Protein AF-0000000072579530 (afdb_homodimer)

Foldseek 3Di:
DPLFDKDKDFDDPVRQQVQCVVFPDQDHDDPDAPGKMFIAGPVRHTFKMWGKHADPDPVRRPVQEIEREDMGGNPRPLRLLVRVLVVVVVSVVVRRDKYKYKDWPPDPCVSVVVNVKDFDDKDFQAQPPQDPVDGDDPSVSNGIIMTMIIHD/DPLFDKDKDFDDPVRQQVQCVVFPDQDHDDPDAPGKMFIAGPVRHTFKMWGKHADPDPVRRPVQEIEREDMGGNPRPLRLLVRVLVVVVVSVVVRRDKYKYKDWPPDPCPSVVVNVKDFDDKDAQAQPPQDPVDGPDPSVSNGIIMTMIIHD

Nearest PDB structures (foldseek):
  7ciu-assembly2_B  TM=7.132E-01  e=5.593E-06  Drosophila melanogaster
  5k9n-assembly2_B  TM=6.777E-01  e=3.001E-06  Drosophila melanogaster
  2ge3-assembly1_B  TM=6.522E-01  e=5.952E-06  Agrobacterium tumefaciens
  7ciu-assembly1_A  TM=6.840E-01  e=8.648E-06  Drosophila melanogaster
  3dns-assembly1_A  TM=5.704E-01  e=6.352E-04  Clostridium acetobutylicum

Organism: Streptomyces coelicolor (strain ATCC BAA-471 / A3(2) / M145) (NCBI:txid100226)

Radius of gyration: 21.37 Å; Cα contacts (8 Å, |Δi|>4): 667; chains: 2; bounding box: 45×62×58 Å

Structure (mmCIF, N/CA/C/O backbone):
data_AF-0000000072579530-model_v1
#
loop_
_entity.id
_entity.type
_entity.pdbx_description
1 polymer 'GNAT family N-acetyltransferase'
#
loop_
_atom_site.group_PDB
_atom_site.id
_atom_site.type_symbol
_atom_site.label_atom_id
_atom_site.label_alt_id
_atom_site.label_comp_id
_atom_site.label_asym_id
_atom_site.label_entity_id
_atom_site.label_seq_id
_atom_site.pdbx_PDB_ins_code
_atom_site.Cartn_x
_atom_site.Cartn_y
_atom_site.Cartn_z
_atom_site.occupancy
_atom_site.B_iso_or_equiv
_atom_site.auth_seq_id
_atom_site.auth_comp_id
_atom_site.auth_asym_id
_atom_site.auth_atom_id
_atom_site.pdbx_PDB_model_num
ATOM 1 N N . MET A 1 1 ? 18.375 -27.641 -0.203 1 41.75 1 MET A N 1
ATOM 2 C CA . MET A 1 1 ? 17.844 -26.422 -0.786 1 41.75 1 MET A CA 1
ATOM 3 C C . MET A 1 1 ? 18.016 -25.234 0.173 1 41.75 1 MET A C 1
ATOM 5 O O . MET A 1 1 ? 17.641 -25.328 1.344 1 41.75 1 MET A O 1
ATOM 9 N N . SER A 1 2 ? 19.031 -24.484 0.102 1 48.31 2 SER A N 1
ATOM 10 C CA . SER A 1 2 ? 19.531 -23.547 1.092 1 48.31 2 SER A CA 1
ATOM 11 C C . SER A 1 2 ? 18.453 -22.562 1.519 1 48.31 2 SER A C 1
ATOM 13 O O . SER A 1 2 ? 17.797 -21.953 0.674 1 48.31 2 SER A O 1
ATOM 15 N N . ASP A 1 3 ? 17.844 -22.844 2.684 1 63.5 3 ASP A N 1
ATOM 16 C CA . ASP A 1 3 ? 16.844 -22.016 3.344 1 63.5 3 ASP A CA 1
ATOM 17 C C . ASP A 1 3 ? 17.359 -20.594 3.525 1 63.5 3 ASP A C 1
ATOM 19 O O . ASP A 1 3 ? 18.125 -20.312 4.449 1 63.5 3 ASP A O 1
ATOM 23 N N . THR A 1 4 ? 17.656 -19.859 2.434 1 72.19 4 THR A N 1
ATOM 24 C CA . THR A 1 4 ? 18.094 -18.469 2.533 1 72.19 4 THR A CA 1
ATOM 25 C C . THR A 1 4 ? 17.031 -17.609 3.191 1 72.19 4 THR A C 1
ATOM 27 O O . THR A 1 4 ? 15.898 -17.531 2.713 1 72.19 4 THR A O 1
ATOM 30 N N . PRO A 1 5 ? 17.406 -17.172 4.375 1 87.75 5 PRO A N 1
ATOM 31 C CA . PRO A 1 5 ? 16.438 -16.312 5.043 1 87.75 5 PRO A CA 1
ATOM 32 C C . PRO A 1 5 ? 16 -15.125 4.176 1 87.75 5 PRO A C 1
ATOM 34 O O . PRO A 1 5 ? 16.844 -14.5 3.516 1 87.75 5 PRO A O 1
ATOM 37 N N . LEU A 1 6 ? 14.75 -14.984 3.912 1 95.44 6 LEU A N 1
ATOM 38 C CA . LEU A 1 6 ? 14.203 -13.898 3.111 1 95.44 6 LEU A CA 1
ATOM 39 C C . LEU A 1 6 ? 13.594 -12.82 4 1 95.44 6 LEU A C 1
ATOM 41 O O . LEU A 1 6 ? 13.156 -13.109 5.117 1 95.44 6 LEU A O 1
ATOM 45 N N . HIS A 1 7 ? 13.742 -11.609 3.611 1 96.19 7 HIS A N 1
ATOM 46 C CA . HIS A 1 7 ? 13.055 -10.5 4.266 1 96.19 7 HIS A CA 1
ATOM 47 C C . HIS A 1 7 ? 12.305 -9.641 3.252 1 96.19 7 HIS A C 1
ATOM 49 O O . HIS A 1 7 ? 12.688 -9.586 2.078 1 96.19 7 HIS A O 1
ATOM 55 N N . LEU A 1 8 ? 11.305 -9.016 3.727 1 97.06 8 LEU A N 1
ATOM 56 C CA . LEU A 1 8 ? 10.477 -8.18 2.863 1 97.06 8 LEU A CA 1
ATOM 57 C C . LEU A 1 8 ? 11.188 -6.871 2.525 1 97.06 8 LEU A C 1
ATOM 59 O O . LEU A 1 8 ? 11.867 -6.289 3.377 1 97.06 8 LEU A O 1
ATOM 63 N N . VAL A 1 9 ? 11.008 -6.414 1.31 1 97.31 9 VAL A N 1
ATOM 64 C CA . VAL A 1 9 ? 11.57 -5.141 0.872 1 97.31 9 VAL A CA 1
ATOM 65 C C . VAL A 1 9 ? 10.555 -4.402 -0 1 97.31 9 VAL A C 1
ATOM 67 O O . VAL A 1 9 ? 9.797 -5.023 -0.745 1 97.31 9 VAL A O 1
ATOM 70 N N . PRO A 1 10 ? 10.594 -3.059 0.113 1 96.38 10 PRO A N 1
ATOM 71 C CA . PRO A 1 10 ? 9.805 -2.307 -0.862 1 96.38 10 PRO A CA 1
ATOM 72 C C . PRO A 1 10 ? 10.305 -2.484 -2.293 1 96.38 10 PRO A C 1
ATOM 74 O O . PRO A 1 10 ? 11.508 -2.67 -2.512 1 96.38 10 PRO A O 1
ATOM 77 N N . VAL A 1 11 ? 9.359 -2.484 -3.197 1 95.88 11 VAL A N 1
ATOM 78 C CA . VAL A 1 11 ? 9.742 -2.559 -4.605 1 95.88 11 VAL A CA 1
ATOM 79 C C . VAL A 1 11 ? 8.992 -1.497 -5.402 1 95.88 11 VAL A C 1
ATOM 81 O O . VAL A 1 11 ? 7.77 -1.373 -5.285 1 95.88 11 VAL A O 1
ATOM 84 N N . ARG A 1 12 ? 9.719 -0.758 -6.223 1 92.44 12 ARG A N 1
ATOM 85 C CA . ARG A 1 12 ? 9.086 0.217 -7.105 1 92.44 12 ARG A CA 1
ATOM 86 C C . ARG A 1 12 ? 8.336 -0.475 -8.234 1 92.44 12 ARG A C 1
ATOM 88 O O . ARG A 1 12 ? 8.688 -1.59 -8.633 1 92.44 12 ARG A O 1
ATOM 95 N N . SER A 1 13 ? 7.355 0.315 -8.742 1 92.19 13 SER A N 1
ATOM 96 C CA . SER A 1 13 ? 6.492 -0.241 -9.781 1 92.19 13 SER A CA 1
ATOM 97 C C . SER A 1 13 ? 7.305 -0.725 -10.977 1 92.19 13 SER A C 1
ATOM 99 O O . SER A 1 13 ? 7.105 -1.842 -11.461 1 92.19 13 SER A O 1
ATOM 101 N N . ARG A 1 14 ? 8.242 0.034 -11.391 1 93.25 14 ARG A N 1
ATOM 102 C CA . ARG A 1 14 ? 9.039 -0.336 -12.555 1 93.25 14 ARG A CA 1
ATOM 103 C C . ARG A 1 14 ? 9.867 -1.589 -12.273 1 93.25 14 ARG A C 1
ATOM 105 O O . ARG A 1 14 ? 9.969 -2.475 -13.125 1 93.25 14 ARG A O 1
ATOM 112 N N . GLU A 1 15 ? 10.469 -1.645 -11.141 1 95.38 15 GLU A N 1
ATOM 113 C CA . GLU A 1 15 ? 11.281 -2.791 -10.75 1 95.38 15 GLU A CA 1
ATOM 114 C C . GLU A 1 15 ? 10.445 -4.059 -10.656 1 95.38 15 GLU A C 1
ATOM 116 O O . GLU A 1 15 ? 10.867 -5.129 -11.102 1 95.38 15 GLU A O 1
ATOM 121 N N . ALA A 1 16 ? 9.297 -3.949 -10.062 1 96.94 16 ALA A N 1
ATOM 122 C CA . ALA A 1 16 ? 8.391 -5.09 -9.953 1 96.94 16 ALA A CA 1
ATOM 123 C C . ALA A 1 16 ? 8.016 -5.621 -11.336 1 96.94 16 ALA A C 1
ATOM 125 O O . ALA A 1 16 ? 8.047 -6.832 -11.57 1 96.94 16 ALA A O 1
ATOM 126 N N . LYS A 1 17 ? 7.699 -4.711 -12.18 1 96.75 17 LYS A N 1
ATOM 127 C CA . LYS A 1 17 ? 7.301 -5.105 -13.531 1 96.75 17 LYS A CA 1
ATOM 128 C C . LYS A 1 17 ? 8.453 -5.77 -14.273 1 96.75 17 LYS A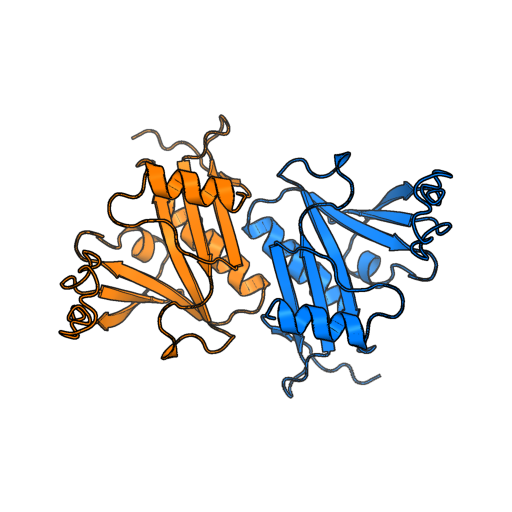 C 1
ATOM 130 O O . LYS A 1 17 ? 8.258 -6.77 -14.969 1 96.75 17 LYS A O 1
ATO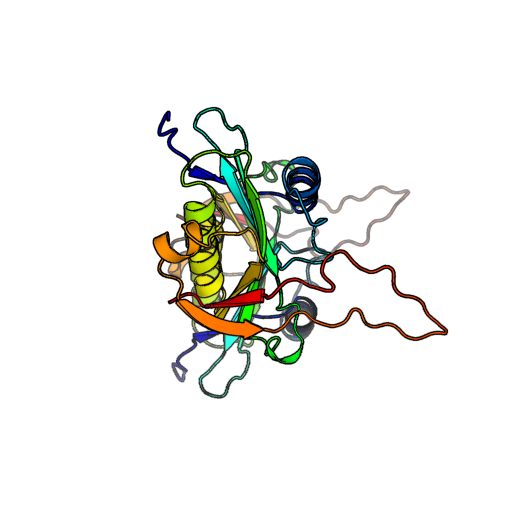M 135 N N . ASP A 1 18 ? 9.609 -5.207 -14.156 1 97.06 18 ASP A N 1
ATOM 136 C CA . ASP A 1 18 ? 10.789 -5.793 -14.789 1 97.06 18 ASP A CA 1
ATOM 137 C C . ASP A 1 18 ? 11.047 -7.207 -14.266 1 97.06 18 ASP A C 1
ATOM 139 O O . ASP A 1 18 ? 11.414 -8.102 -15.031 1 97.06 18 ASP A O 1
ATOM 143 N N . PHE A 1 19 ? 10.922 -7.363 -13.031 1 97.69 19 PHE A N 1
ATOM 144 C CA . PHE A 1 19 ? 11.125 -8.68 -12.43 1 97.69 19 PHE A CA 1
ATOM 145 C C . PHE A 1 19 ? 10.109 -9.68 -12.977 1 97.69 19 PHE A C 1
ATOM 147 O O . PHE A 1 19 ? 10.469 -10.812 -13.305 1 97.69 19 PHE A O 1
ATOM 154 N N . VAL A 1 20 ? 8.852 -9.273 -13.039 1 96.19 20 VAL A N 1
ATOM 155 C CA . VAL A 1 20 ? 7.801 -10.125 -13.578 1 96.19 20 VAL A CA 1
ATOM 156 C C . VAL A 1 20 ? 8.117 -10.5 -15.023 1 96.19 20 VAL A C 1
ATOM 158 O O . VAL A 1 20 ? 7.984 -11.656 -15.414 1 96.19 20 VAL A O 1
ATOM 161 N N . ARG A 1 21 ? 8.539 -9.531 -15.758 1 95.44 21 ARG A N 1
ATOM 162 C CA . ARG A 1 21 ? 8.883 -9.781 -17.156 1 95.44 21 ARG A CA 1
ATOM 163 C C . ARG A 1 21 ? 9.977 -10.836 -17.266 1 95.44 21 ARG A C 1
ATOM 165 O O . ARG A 1 21 ? 9.969 -11.656 -18.188 1 95.44 21 ARG A O 1
ATOM 172 N N . THR A 1 22 ? 10.875 -10.805 -16.391 1 95.44 22 THR A N 1
ATOM 173 C CA . THR A 1 22 ? 12.047 -11.672 -16.438 1 95.44 22 THR A CA 1
ATOM 174 C C . THR A 1 22 ? 11.703 -13.07 -15.938 1 95.44 22 THR A C 1
ATOM 176 O O . THR A 1 22 ? 12.133 -14.07 -16.516 1 95.44 22 THR A O 1
ATOM 179 N N . TRP A 1 23 ? 10.914 -13.148 -14.875 1 94.12 23 TRP A N 1
ATOM 180 C CA . TRP A 1 23 ? 10.852 -14.406 -14.133 1 94.12 23 TRP A CA 1
ATOM 181 C C . TRP A 1 23 ? 9.484 -15.062 -14.281 1 94.12 23 TRP A C 1
ATOM 183 O O . TRP A 1 23 ? 9.328 -16.25 -13.992 1 94.12 23 TRP A O 1
ATOM 193 N N . HIS A 1 24 ? 8.508 -14.188 -14.641 1 88.44 24 HIS A N 1
ATOM 194 C CA . HIS A 1 24 ? 7.199 -14.82 -14.781 1 88.44 24 HIS A CA 1
ATOM 195 C C . HIS A 1 24 ? 7.074 -15.547 -16.109 1 88.44 24 HIS A C 1
ATOM 197 O O . HIS A 1 24 ? 7.328 -14.961 -17.172 1 88.44 24 HIS A O 1
ATOM 203 N N . ARG A 1 25 ? 6.672 -16.656 -16.188 1 78.81 25 ARG A N 1
ATOM 204 C CA . ARG A 1 25 ? 6.758 -17.547 -17.344 1 78.81 25 ARG A CA 1
ATOM 205 C C . ARG A 1 25 ? 5.613 -17.297 -18.312 1 78.81 25 ARG A C 1
ATOM 207 O O . ARG A 1 25 ? 5.77 -17.469 -19.531 1 78.81 25 ARG A O 1
ATOM 214 N N . HIS A 1 26 ? 4.488 -16.828 -17.875 1 77.56 26 HIS A N 1
ATOM 215 C CA . HIS A 1 26 ? 3.297 -16.953 -18.703 1 77.56 26 HIS A CA 1
ATOM 216 C C . HIS A 1 26 ? 2.656 -15.602 -18.969 1 77.56 26 HIS A C 1
ATOM 218 O O . HIS A 1 26 ? 1.948 -15.43 -19.969 1 77.56 26 HIS A O 1
ATOM 224 N N . HIS A 1 27 ? 2.928 -14.648 -18.078 1 84 27 HIS A N 1
ATOM 225 C CA . HIS A 1 27 ? 2.123 -13.438 -18.172 1 84 27 HIS A CA 1
ATOM 226 C C . HIS A 1 27 ? 2.984 -12.188 -18.016 1 84 27 HIS A C 1
ATOM 228 O O . HIS A 1 27 ? 3.93 -12.18 -17.234 1 84 27 HIS A O 1
ATOM 234 N N . PRO A 1 28 ? 2.633 -11.25 -18.781 1 89.44 28 PRO A N 1
ATOM 235 C CA . PRO A 1 28 ? 3.273 -9.953 -18.578 1 89.44 28 PRO A CA 1
ATOM 236 C C . PRO A 1 28 ? 2.832 -9.289 -17.266 1 89.44 28 PRO A C 1
ATOM 238 O O . PRO A 1 28 ? 1.878 -9.742 -16.625 1 89.44 28 PRO A O 1
ATOM 241 N N . PRO A 1 29 ? 3.547 -8.266 -16.891 1 92.19 29 PRO A N 1
ATOM 242 C CA . PRO A 1 29 ? 3.088 -7.531 -15.711 1 92.19 29 PRO A CA 1
ATOM 243 C C . PRO A 1 29 ? 1.708 -6.906 -15.898 1 92.19 29 PRO A C 1
ATOM 245 O O . PRO A 1 29 ? 1.338 -6.547 -17.031 1 92.19 29 PRO A O 1
ATOM 248 N N . PRO A 1 30 ? 1.006 -6.828 -14.844 1 90.25 30 PRO A N 1
ATOM 249 C CA . PRO A 1 30 ? -0.296 -6.164 -14.938 1 90.25 30 PRO A CA 1
ATOM 250 C C . PRO A 1 30 ? -0.177 -4.672 -15.234 1 90.25 30 PRO A C 1
ATOM 252 O O . PRO A 1 30 ? 0.879 -4.074 -15.016 1 90.25 30 PRO A O 1
ATOM 255 N N . ALA A 1 31 ? -1.261 -4.117 -15.781 1 84.44 31 ALA A N 1
ATOM 256 C CA . ALA A 1 31 ? -1.28 -2.711 -16.172 1 84.44 31 ALA A CA 1
ATOM 257 C C . ALA A 1 31 ? -1.205 -1.802 -14.945 1 84.44 31 ALA A C 1
ATOM 259 O O . ALA A 1 31 ? -0.511 -0.783 -14.961 1 84.44 31 ALA A O 1
ATOM 260 N N . GLY A 1 32 ? -1.947 -2.201 -13.93 1 85.56 32 GLY A N 1
ATOM 261 C CA . GLY A 1 32 ? -1.998 -1.334 -12.766 1 85.56 32 GLY A CA 1
ATOM 262 C C . GLY A 1 32 ? -1.681 -2.059 -11.469 1 85.56 32 GLY A C 1
ATOM 263 O O . GLY A 1 32 ? -1.553 -3.283 -11.453 1 85.56 32 GLY A O 1
ATOM 264 N N . GLN A 1 33 ? -1.408 -1.276 -10.539 1 92.44 33 GLN A N 1
ATOM 265 C CA . GLN A 1 33 ? -1.179 -1.812 -9.203 1 92.44 33 GLN A CA 1
ATOM 266 C C . GLN A 1 33 ? -1.56 -0.795 -8.133 1 92.44 33 GLN A C 1
ATOM 268 O O . GLN A 1 33 ? -1.63 0.405 -8.406 1 92.44 33 GLN A O 1
ATOM 273 N N . ILE A 1 34 ? -1.906 -1.255 -7.004 1 92.94 34 ILE A N 1
ATOM 274 C CA . ILE A 1 34 ? -2.037 -0.429 -5.809 1 92.94 34 ILE A CA 1
ATOM 275 C C . ILE A 1 34 ? -0.71 -0.398 -5.055 1 92.94 34 ILE A C 1
ATOM 277 O O . ILE A 1 34 ? -0.218 0.674 -4.695 1 92.94 34 ILE A O 1
ATOM 281 N N . PHE A 1 35 ? -0.097 -1.548 -4.852 1 94.75 35 PHE A N 1
ATOM 282 C CA . PHE A 1 35 ? 1.254 -1.605 -4.305 1 94.75 35 PHE A CA 1
ATOM 283 C C . PHE A 1 35 ? 1.975 -2.863 -4.777 1 94.75 35 PHE A C 1
ATOM 285 O O . PHE A 1 35 ? 1.359 -3.756 -5.363 1 94.75 35 PHE A O 1
ATOM 292 N N . ALA A 1 36 ? 3.271 -2.875 -4.562 1 96.94 36 ALA A N 1
ATOM 293 C CA . ALA A 1 36 ? 4.109 -4.055 -4.77 1 96.94 36 ALA A CA 1
ATOM 294 C C . ALA A 1 36 ? 5.02 -4.297 -3.568 1 96.94 36 ALA A C 1
ATOM 296 O O . ALA A 1 36 ? 5.352 -3.363 -2.834 1 96.94 36 ALA A O 1
ATOM 297 N N . VAL A 1 37 ? 5.395 -5.535 -3.395 1 97.75 37 VAL A N 1
ATOM 298 C CA . VAL A 1 37 ? 6.309 -5.906 -2.32 1 97.75 37 VAL A CA 1
ATOM 299 C C . VAL A 1 37 ? 7.254 -7.008 -2.805 1 97.75 37 VAL A C 1
ATOM 301 O O . VAL A 1 37 ? 6.867 -7.848 -3.619 1 97.75 37 VAL A O 1
ATOM 304 N N . GLY A 1 38 ? 8.43 -6.926 -2.357 1 98 38 GLY A N 1
ATOM 305 C CA . GLY A 1 38 ? 9.438 -7.914 -2.715 1 98 38 GLY A CA 1
ATOM 306 C C . GLY A 1 38 ? 9.984 -8.664 -1.518 1 98 38 GLY A C 1
ATOM 307 O O . GLY A 1 38 ? 9.758 -8.273 -0.372 1 98 38 GLY A O 1
ATOM 308 N N . ALA A 1 39 ? 10.602 -9.742 -1.818 1 97.69 39 ALA A N 1
ATOM 309 C CA . ALA A 1 39 ? 11.406 -10.492 -0.862 1 97.69 39 ALA A CA 1
ATOM 310 C C . ALA A 1 39 ? 12.859 -10.594 -1.333 1 97.69 39 ALA A C 1
ATOM 312 O O . ALA A 1 39 ? 13.117 -10.984 -2.473 1 97.69 39 ALA A O 1
ATOM 313 N N . ALA A 1 40 ? 13.742 -10.219 -0.492 1 97.44 40 ALA A N 1
ATOM 314 C CA . ALA A 1 40 ? 15.172 -10.258 -0.809 1 97.44 40 ALA A CA 1
ATOM 315 C C . ALA A 1 40 ? 15.922 -11.164 0.161 1 97.44 40 ALA A C 1
ATOM 317 O O . ALA A 1 40 ? 15.453 -11.414 1.275 1 97.44 40 ALA A O 1
ATOM 318 N N . ASP A 1 41 ? 17.031 -11.664 -0.325 1 96.5 41 ASP A N 1
ATOM 319 C CA . ASP A 1 41 ? 17.875 -12.461 0.565 1 96.5 41 ASP A CA 1
ATOM 320 C C . ASP A 1 41 ? 18.844 -11.57 1.338 1 96.5 41 ASP A C 1
ATOM 322 O O . ASP A 1 41 ? 18.766 -10.344 1.265 1 96.5 41 ASP A O 1
ATOM 326 N N . GLU A 1 42 ? 19.734 -12.18 2.102 1 93.38 42 GLU A N 1
ATOM 327 C CA . GLU A 1 42 ? 20.625 -11.445 3.012 1 93.38 42 GLU A CA 1
ATOM 328 C C . GLU A 1 42 ? 21.594 -10.562 2.246 1 93.38 42 GLU A C 1
ATOM 330 O O . GLU A 1 42 ? 22.125 -9.602 2.793 1 93.38 42 GLU A O 1
ATOM 335 N N . THR A 1 43 ? 21.781 -10.844 0.967 1 94.12 43 THR A N 1
ATOM 336 C CA . THR A 1 43 ? 22.719 -10.062 0.157 1 94.12 43 THR A CA 1
ATOM 337 C C . THR A 1 43 ? 21.984 -8.906 -0.529 1 94.12 43 THR A C 1
ATOM 339 O O . THR A 1 43 ? 22.609 -8.094 -1.215 1 94.12 43 THR A O 1
ATOM 342 N N . GLY A 1 44 ? 20.688 -8.898 -0.404 1 93.62 44 GLY A N 1
ATOM 343 C CA . GLY A 1 44 ? 19.906 -7.824 -0.994 1 93.62 44 GLY A CA 1
ATOM 344 C C . GLY A 1 44 ? 19.375 -8.156 -2.379 1 93.62 44 GLY A C 1
ATOM 345 O O . GLY A 1 44 ? 18.781 -7.309 -3.041 1 93.62 44 GLY A O 1
ATOM 346 N N . THR A 1 45 ? 19.594 -9.375 -2.721 1 95.81 45 THR A N 1
ATOM 347 C CA . THR A 1 45 ? 19.125 -9.797 -4.035 1 95.81 45 THR A CA 1
ATOM 348 C C . THR A 1 45 ? 17.625 -10.062 -4.008 1 95.81 45 THR A C 1
ATOM 350 O O . THR A 1 45 ? 17.141 -10.836 -3.178 1 95.81 45 THR A O 1
ATOM 353 N N . LEU A 1 46 ? 16.922 -9.406 -4.875 1 97.06 46 LEU A N 1
ATOM 354 C CA . LEU A 1 46 ? 15.492 -9.609 -5.004 1 97.06 46 LEU A CA 1
ATOM 355 C C . LEU A 1 46 ? 15.18 -11 -5.535 1 97.06 46 LEU A C 1
ATOM 357 O O . LEU A 1 46 ? 15.672 -11.391 -6.598 1 97.06 46 LEU A O 1
ATOM 361 N N . ARG A 1 47 ? 14.359 -11.742 -4.77 1 97.56 47 ARG A N 1
ATOM 362 C CA . ARG A 1 47 ? 14.125 -13.141 -5.105 1 97.56 47 ARG A CA 1
ATOM 363 C C . ARG A 1 47 ? 12.695 -13.344 -5.602 1 97.56 47 ARG A C 1
ATOM 365 O O . ARG A 1 47 ? 12.414 -14.312 -6.324 1 97.56 47 ARG A O 1
ATOM 372 N N . SER A 1 48 ? 11.797 -12.492 -5.211 1 97.38 48 SER A N 1
ATOM 373 C CA . SER A 1 48 ? 10.406 -12.586 -5.617 1 97.38 48 SER A CA 1
ATOM 374 C C . SER A 1 48 ? 9.688 -11.25 -5.477 1 97.38 48 SER A C 1
ATOM 376 O O . SER A 1 48 ? 10.164 -10.359 -4.766 1 97.38 48 SER A O 1
ATOM 378 N N . VAL A 1 49 ? 8.594 -11.094 -6.195 1 97.94 49 VAL A N 1
ATOM 379 C CA . VAL A 1 49 ? 7.773 -9.891 -6.125 1 97.94 49 VAL A CA 1
ATOM 380 C C . VAL A 1 49 ? 6.293 -10.273 -6.191 1 97.94 49 VAL A C 1
ATOM 382 O O . VAL A 1 49 ? 5.934 -11.273 -6.816 1 97.94 49 VAL A O 1
ATOM 385 N N . ALA A 1 50 ? 5.504 -9.516 -5.492 1 97.38 50 ALA A N 1
ATOM 386 C CA . ALA A 1 50 ? 4.051 -9.57 -5.629 1 97.38 50 ALA A CA 1
ATOM 387 C C . ALA A 1 50 ? 3.484 -8.203 -6.004 1 97.38 50 ALA A C 1
ATOM 389 O O . ALA A 1 50 ? 3.838 -7.191 -5.398 1 97.38 50 ALA A O 1
ATOM 390 N N . ILE A 1 51 ? 2.725 -8.203 -7.012 1 97.12 51 ILE A N 1
ATOM 391 C CA . ILE A 1 51 ? 1.976 -7.012 -7.41 1 97.12 51 ILE A CA 1
ATOM 392 C C . ILE A 1 51 ? 0.509 -7.172 -7.016 1 97.12 51 ILE A C 1
ATOM 394 O O . ILE A 1 51 ? -0.12 -8.18 -7.34 1 97.12 51 ILE A O 1
ATOM 398 N N . VAL A 1 52 ? 0.015 -6.172 -6.32 1 97.12 52 VAL A N 1
ATOM 399 C CA . VAL A 1 52 ? -1.337 -6.227 -5.773 1 97.12 52 VAL A CA 1
ATOM 400 C C . VAL A 1 52 ? -2.15 -5.039 -6.281 1 97.12 52 VAL A C 1
ATOM 402 O O . VAL A 1 52 ? -1.652 -3.914 -6.332 1 97.12 52 VAL A O 1
ATOM 405 N N . GLY A 1 53 ? -3.348 -5.32 -6.668 1 95.5 53 GLY A N 1
ATOM 406 C CA . GLY A 1 53 ? -4.207 -4.27 -7.195 1 95.5 53 GLY A CA 1
ATOM 407 C C . GLY A 1 53 ? -5.684 -4.602 -7.082 1 95.5 53 GLY A C 1
ATOM 408 O O . GLY A 1 53 ? -6.07 -5.508 -6.344 1 95.5 53 GLY A O 1
ATOM 409 N N . ARG A 1 54 ? -6.43 -3.77 -7.719 1 93.81 54 ARG A N 1
ATOM 410 C CA . ARG A 1 54 ? -7.863 -4.02 -7.809 1 93.81 54 ARG A CA 1
ATOM 411 C C . ARG A 1 54 ? -8.141 -5.332 -8.539 1 93.81 54 ARG A C 1
ATOM 413 O O . ARG A 1 54 ? -7.383 -5.73 -9.422 1 93.81 54 ARG A O 1
ATOM 420 N N . PRO A 1 55 ? -9.227 -5.969 -8.094 1 92.94 55 PRO A N 1
ATOM 421 C CA . PRO A 1 55 ? -9.562 -7.195 -8.82 1 92.94 55 PRO A CA 1
ATOM 422 C C . PRO A 1 55 ? -9.75 -6.961 -10.312 1 92.94 55 PRO A C 1
ATOM 424 O O . PRO A 1 55 ? -10.352 -5.965 -10.719 1 92.94 55 PRO A O 1
ATOM 427 N N . VAL A 1 56 ? -9.164 -7.879 -11.062 1 85.25 56 VAL A N 1
ATOM 428 C CA . VAL A 1 56 ? -9.266 -7.801 -12.516 1 85.25 56 VAL A CA 1
ATOM 429 C C . VAL A 1 56 ? -10.719 -8.039 -12.945 1 85.25 56 VAL A C 1
ATOM 431 O O . VAL A 1 56 ? -11.211 -7.41 -13.883 1 85.25 56 VAL A O 1
ATOM 434 N N . THR A 1 57 ? -11.297 -8.992 -12.289 1 85.88 57 THR A N 1
ATOM 435 C CA . THR A 1 57 ? -12.711 -9.25 -12.539 1 85.88 57 THR A CA 1
ATOM 436 C C . THR A 1 57 ? -13.578 -8.141 -11.953 1 85.88 57 THR A C 1
ATOM 438 O O . THR A 1 57 ? -13.578 -7.918 -10.742 1 85.88 57 THR A O 1
ATOM 441 N N . ARG A 1 58 ? -14.328 -7.512 -12.664 1 86.94 58 ARG A N 1
ATOM 442 C CA . ARG A 1 58 ? -15.102 -6.324 -12.312 1 86.94 58 ARG A CA 1
ATOM 443 C C . ARG A 1 58 ? -16.031 -6.613 -11.141 1 86.94 58 ARG A C 1
ATOM 445 O O . ARG A 1 58 ? -16.25 -5.758 -10.273 1 86.94 58 ARG A O 1
ATOM 452 N N . HIS A 1 59 ? -16.641 -7.832 -11.172 1 88.38 59 HIS A N 1
ATOM 453 C CA . HIS A 1 59 ? -17.641 -8.172 -10.164 1 88.38 59 HIS A CA 1
ATOM 454 C C . HIS A 1 59 ? -17.031 -8.227 -8.773 1 88.38 59 HIS A C 1
ATOM 456 O O . HIS A 1 59 ? -17.734 -8.133 -7.77 1 88.38 59 HIS A O 1
ATOM 462 N N . LEU A 1 60 ? -15.75 -8.414 -8.734 1 91 60 LEU A N 1
ATOM 463 C CA . LEU A 1 60 ? -15.07 -8.484 -7.445 1 91 60 LEU A CA 1
ATOM 464 C C . LEU A 1 60 ? -14.539 -7.117 -7.031 1 91 60 LEU A C 1
ATOM 466 O O . LEU A 1 60 ? -14.133 -6.926 -5.883 1 91 60 LEU A O 1
ATOM 470 N N . ASP A 1 61 ? -14.484 -6.176 -7.969 1 92.19 61 ASP A N 1
ATOM 471 C CA . ASP A 1 61 ? -14 -4.836 -7.66 1 92.19 61 ASP A CA 1
ATOM 472 C C . ASP A 1 61 ? -15.047 -4.023 -6.914 1 92.19 61 ASP A C 1
ATOM 474 O O . ASP A 1 61 ? -15.648 -3.107 -7.477 1 92.19 61 ASP A O 1
ATOM 478 N N . ASP A 1 62 ? -15.219 -4.199 -5.629 1 91.94 62 ASP A N 1
ATOM 479 C CA . ASP A 1 62 ? -16.281 -3.623 -4.797 1 91.94 62 ASP A CA 1
ATOM 480 C C . ASP A 1 62 ? -15.711 -2.549 -3.869 1 91.94 62 ASP A C 1
ATOM 482 O O . ASP A 1 62 ? -16.391 -2.111 -2.938 1 91.94 62 ASP A O 1
ATOM 486 N N . GLY A 1 63 ? -14.5 -2.242 -4.023 1 90.06 63 GLY A N 1
ATOM 487 C CA . GLY A 1 63 ? -13.875 -1.214 -3.209 1 90.06 63 GLY A CA 1
ATOM 488 C C . GLY A 1 63 ? -13.266 -1.754 -1.929 1 90.06 63 GLY A C 1
ATOM 489 O O . GLY A 1 63 ? -12.523 -1.049 -1.242 1 90.06 63 GLY A O 1
ATOM 490 N N . ALA A 1 64 ? -13.539 -2.979 -1.596 1 93.56 64 ALA A N 1
ATOM 491 C CA . ALA A 1 64 ? -13.062 -3.553 -0.338 1 93.56 64 ALA A CA 1
ATOM 492 C C . ALA A 1 64 ? -12.258 -4.824 -0.585 1 93.56 64 ALA A C 1
ATOM 494 O O . ALA A 1 64 ? -11.758 -5.441 0.358 1 93.56 64 ALA A O 1
ATOM 495 N N . THR A 1 65 ? -12.117 -5.176 -1.843 1 95.25 65 THR A N 1
ATOM 496 C CA . THR A 1 65 ? -11.398 -6.391 -2.211 1 95.25 65 THR A CA 1
ATOM 497 C C . THR A 1 65 ? -10.117 -6.055 -2.965 1 95.25 65 THR A C 1
ATOM 499 O O . THR A 1 65 ? -10.125 -5.211 -3.861 1 95.25 65 THR A O 1
ATOM 502 N N . LEU A 1 66 ? -9.062 -6.664 -2.51 1 95.81 66 LEU A N 1
ATOM 503 C CA . LEU A 1 66 ? -7.785 -6.559 -3.209 1 95.81 66 LEU A CA 1
ATOM 504 C C . LEU A 1 66 ? -7.398 -7.895 -3.842 1 95.81 66 LEU A C 1
ATOM 506 O O . LEU A 1 66 ? -7.805 -8.953 -3.361 1 95.81 66 LEU A O 1
ATOM 510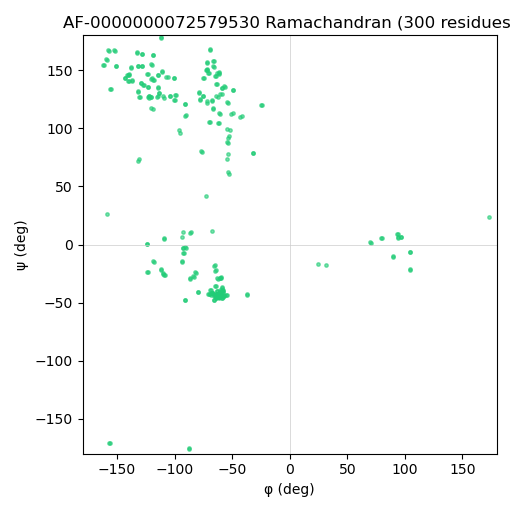 N N . GLU A 1 67 ? -6.691 -7.785 -4.93 1 96.12 67 GLU A N 1
ATOM 511 C CA . GLU A 1 67 ? -6.223 -8.992 -5.613 1 96.12 67 GLU A CA 1
ATOM 512 C C . GLU A 1 67 ? -4.707 -8.984 -5.766 1 96.12 67 GLU A C 1
ATOM 514 O O . GLU A 1 67 ? -4.121 -7.984 -6.184 1 96.12 67 GLU A O 1
ATOM 519 N N . VAL A 1 68 ? -4.105 -10.062 -5.301 1 96 68 VAL A N 1
ATOM 520 C CA . VAL A 1 68 ? -2.742 -10.289 -5.773 1 96 68 VAL A CA 1
ATOM 521 C C . VAL A 1 68 ? -2.766 -10.672 -7.254 1 96 68 VAL A C 1
ATOM 523 O O . VAL A 1 68 ? -3.059 -11.82 -7.598 1 96 68 VAL A O 1
ATOM 526 N N . THR A 1 69 ? -2.369 -9.734 -8.094 1 94.56 69 THR A N 1
ATOM 527 C CA . THR A 1 69 ? -2.604 -9.875 -9.523 1 94.56 69 THR A CA 1
ATOM 528 C C . THR A 1 69 ? -1.467 -10.656 -10.188 1 94.56 69 THR A C 1
ATOM 530 O O . THR A 1 69 ? -1.665 -11.289 -11.219 1 94.56 69 THR A O 1
ATOM 533 N N . ARG A 1 70 ? -0.305 -10.539 -9.602 1 93.31 70 ARG A N 1
ATOM 534 C CA . ARG A 1 70 ? 0.835 -11.242 -10.172 1 93.31 70 ARG A CA 1
ATOM 535 C C . ARG A 1 70 ? 1.91 -11.492 -9.125 1 93.31 70 ARG A C 1
ATOM 537 O O . ARG A 1 70 ? 2.195 -10.625 -8.297 1 93.31 70 ARG A O 1
ATOM 544 N N . THR A 1 71 ? 2.42 -12.695 -9.102 1 93.69 71 THR A N 1
ATOM 545 C CA . THR A 1 71 ? 3.637 -12.984 -8.352 1 93.69 71 THR A CA 1
ATOM 546 C C . THR A 1 71 ? 4.699 -13.594 -9.258 1 93.69 71 THR A C 1
ATOM 548 O O . THR A 1 71 ? 4.375 -14.211 -10.281 1 93.69 71 THR A O 1
ATOM 551 N N . ALA A 1 72 ? 5.883 -13.305 -8.992 1 94.19 72 ALA A N 1
ATOM 552 C CA . ALA A 1 72 ? 7.016 -13.922 -9.672 1 94.19 72 ALA A CA 1
ATOM 553 C C . ALA A 1 72 ? 8.148 -14.219 -8.695 1 94.19 72 ALA A C 1
ATOM 555 O O . ALA A 1 72 ? 8.406 -13.438 -7.777 1 94.19 72 ALA A O 1
ATOM 556 N N . SER A 1 73 ? 8.781 -15.336 -8.875 1 94.19 73 SER A N 1
ATOM 557 C CA . SER A 1 73 ? 9.914 -15.758 -8.062 1 94.19 73 SER A CA 1
ATOM 558 C C . SER A 1 73 ? 11.008 -16.375 -8.922 1 94.19 73 SER A C 1
ATOM 560 O O . SER A 1 73 ? 10.734 -16.922 -9.992 1 94.19 73 SER A O 1
ATOM 562 N N . ASP A 1 74 ? 12.188 -16.266 -8.469 1 94 74 ASP A N 1
ATOM 563 C CA . ASP A 1 74 ? 13.289 -16.891 -9.203 1 94 74 ASP A CA 1
ATOM 564 C C . ASP A 1 74 ? 13.453 -18.359 -8.805 1 94 74 ASP A C 1
ATOM 566 O O . ASP A 1 74 ? 14.492 -18.969 -9.055 1 94 74 ASP A O 1
ATOM 570 N N . GLY A 1 75 ? 12.531 -18.906 -8.078 1 90.06 75 GLY A N 1
ATOM 571 C CA . GLY A 1 75 ? 12.562 -20.297 -7.672 1 90.06 75 GLY A CA 1
ATOM 572 C C . GLY A 1 75 ? 12.953 -20.484 -6.219 1 90.06 75 GLY A C 1
ATOM 573 O O . GLY A 1 75 ? 12.906 -21.594 -5.695 1 90.06 75 GLY A O 1
ATOM 574 N N . THR A 1 76 ? 13.344 -19.391 -5.555 1 92.38 76 THR A N 1
ATOM 575 C CA . THR A 1 76 ? 13.734 -19.469 -4.152 1 92.38 76 THR A CA 1
ATOM 576 C C . THR A 1 76 ? 12.594 -20.016 -3.301 1 92.38 76 THR A C 1
ATOM 578 O O . THR A 1 76 ? 11.453 -19.578 -3.426 1 92.38 76 THR A O 1
ATOM 581 N N . ARG A 1 77 ? 12.914 -20.875 -2.49 1 88.69 77 ARG A N 1
ATOM 582 C CA . ARG A 1 77 ? 11.922 -21.547 -1.661 1 88.69 77 ARG A CA 1
ATOM 583 C C . ARG A 1 77 ? 11.227 -20.562 -0.73 1 88.69 77 ARG A C 1
ATOM 585 O O . ARG A 1 77 ? 11.883 -19.688 -0.151 1 88.69 77 ARG A O 1
ATOM 592 N N . ASN A 1 78 ? 9.883 -20.656 -0.543 1 88.5 78 ASN A N 1
ATOM 593 C CA . ASN A 1 78 ? 9.039 -19.938 0.42 1 88.5 78 ASN A CA 1
A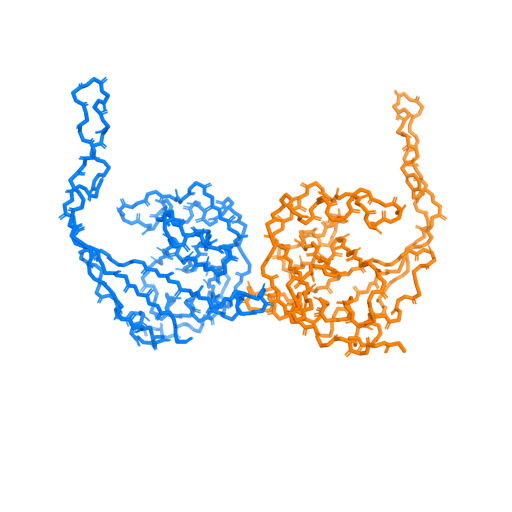TOM 594 C C . ASN A 1 78 ? 8.914 -18.469 0.07 1 88.5 78 ASN A C 1
ATOM 596 O O . ASN A 1 78 ? 8.312 -17.688 0.822 1 88.5 78 ASN A O 1
ATOM 600 N N . ALA A 1 79 ? 9.523 -18.047 -1.03 1 91.31 79 ALA A N 1
ATOM 601 C CA . ALA A 1 79 ? 9.492 -16.641 -1.405 1 91.31 79 ALA A CA 1
ATOM 602 C C . ALA A 1 79 ? 8.062 -16.172 -1.688 1 91.31 79 ALA A C 1
ATOM 604 O O . ALA A 1 79 ? 7.629 -15.125 -1.204 1 91.31 79 ALA A O 1
ATOM 605 N N . ASN A 1 80 ? 7.348 -17.016 -2.373 1 88.94 80 ASN A N 1
ATOM 606 C CA . ASN A 1 80 ? 5.984 -16.641 -2.742 1 88.94 80 ASN A CA 1
ATOM 607 C C . ASN A 1 80 ? 5.059 -16.625 -1.527 1 88.94 80 ASN A C 1
ATOM 609 O O . ASN A 1 80 ? 4.227 -15.727 -1.388 1 88.94 80 ASN A O 1
ATOM 613 N N . SER A 1 81 ? 5.199 -17.625 -0.669 1 89.38 81 SER A N 1
ATOM 614 C CA . SER A 1 81 ? 4.363 -17.672 0.528 1 89.38 81 SER A CA 1
ATOM 615 C C . SER A 1 81 ? 4.594 -16.438 1.402 1 89.38 81 SER A C 1
ATOM 617 O O . SER A 1 81 ? 3.646 -15.898 1.979 1 89.38 81 SER A O 1
ATOM 619 N N . LEU A 1 82 ? 5.84 -16.016 1.535 1 92.62 82 LEU A N 1
ATOM 620 C CA . LEU A 1 82 ? 6.168 -14.812 2.291 1 92.62 82 LEU A CA 1
ATOM 621 C C . LEU A 1 82 ? 5.449 -13.594 1.716 1 92.62 82 LEU A C 1
ATOM 623 O O . LEU A 1 82 ? 4.93 -12.766 2.465 1 92.62 82 LEU A O 1
ATOM 627 N N . LEU A 1 83 ? 5.395 -13.531 0.456 1 95.62 83 LEU A N 1
ATOM 628 C CA . LEU A 1 83 ? 4.781 -12.391 -0.21 1 95.62 83 LEU A CA 1
ATOM 629 C C . LEU A 1 83 ? 3.271 -12.375 0.011 1 95.62 83 LEU A C 1
ATOM 631 O O . LEU A 1 83 ? 2.676 -11.312 0.182 1 95.62 83 LEU A O 1
ATOM 635 N N . TYR A 1 84 ? 2.656 -13.539 -0.011 1 92.88 84 TYR A N 1
ATOM 636 C CA . TYR A 1 84 ? 1.22 -13.609 0.231 1 92.88 84 TYR A CA 1
ATOM 637 C C . TYR A 1 84 ? 0.882 -13.141 1.642 1 92.88 84 TYR A C 1
ATOM 639 O O . TYR A 1 84 ? -0.104 -12.43 1.848 1 92.88 84 TYR A O 1
ATOM 647 N N . GLY A 1 85 ? 1.727 -13.531 2.578 1 92.56 85 GLY A N 1
ATOM 648 C CA . GLY A 1 85 ? 1.542 -13.039 3.934 1 92.56 85 GLY A CA 1
ATOM 649 C C . GLY A 1 85 ? 1.68 -11.531 4.043 1 92.56 85 GLY A C 1
ATOM 650 O O . GLY A 1 85 ? 0.878 -10.875 4.711 1 92.56 85 GLY A O 1
ATOM 651 N N . ALA A 1 86 ? 2.66 -11.016 3.422 1 95.31 86 ALA A N 1
ATOM 652 C CA . ALA A 1 86 ? 2.9 -9.57 3.428 1 95.31 86 ALA A CA 1
ATOM 653 C C . ALA A 1 86 ? 1.741 -8.82 2.779 1 95.31 86 ALA A C 1
ATOM 655 O O . ALA A 1 86 ? 1.296 -7.793 3.293 1 95.31 86 ALA A O 1
ATOM 656 N N . ALA A 1 87 ? 1.295 -9.32 1.653 1 94.81 87 ALA A N 1
ATOM 657 C CA . ALA A 1 87 ? 0.172 -8.711 0.948 1 94.81 87 ALA A CA 1
ATOM 658 C C . ALA A 1 87 ? -1.071 -8.664 1.832 1 94.81 87 ALA A C 1
ATOM 660 O O . ALA A 1 87 ? -1.795 -7.664 1.844 1 94.81 87 ALA A O 1
ATOM 661 N N . TRP A 1 88 ? -1.26 -9.688 2.553 1 91.5 88 TRP A N 1
ATOM 662 C CA . TRP A 1 88 ? -2.408 -9.758 3.449 1 91.5 88 TRP A CA 1
ATOM 663 C C . TRP A 1 88 ? -2.297 -8.711 4.559 1 91.5 88 TRP A C 1
ATOM 665 O O . TRP A 1 88 ? -3.254 -7.98 4.828 1 91.5 88 TRP A O 1
ATOM 675 N N . ARG A 1 89 ? -1.197 -8.625 5.168 1 94.5 89 ARG A N 1
ATOM 676 C CA . ARG A 1 89 ? -0.991 -7.672 6.25 1 94.5 89 ARG A CA 1
ATOM 677 C C . ARG A 1 89 ? -1.146 -6.238 5.754 1 94.5 89 ARG A C 1
ATOM 679 O O . ARG A 1 89 ? -1.748 -5.402 6.434 1 94.5 89 ARG A O 1
ATOM 686 N N . ALA A 1 90 ? -0.588 -6.008 4.625 1 97.06 90 ALA A N 1
ATOM 687 C CA . ALA A 1 90 ? -0.708 -4.668 4.055 1 97.06 90 ALA A CA 1
ATOM 688 C C . ALA A 1 90 ? -2.162 -4.34 3.729 1 97.06 90 ALA A C 1
ATOM 690 O O . ALA A 1 90 ? -2.641 -3.244 4.035 1 97.06 90 ALA A O 1
ATOM 691 N N . ALA A 1 91 ? -2.838 -5.246 3.121 1 96.25 91 ALA A N 1
ATOM 692 C CA . ALA A 1 91 ? -4.238 -5.051 2.766 1 96.25 91 ALA A CA 1
ATOM 693 C C . ALA A 1 91 ? -5.082 -4.758 4.004 1 96.25 91 ALA A C 1
ATOM 695 O O . ALA A 1 91 ? -5.91 -3.842 3.998 1 96.25 91 ALA A O 1
ATOM 696 N N . LYS A 1 92 ? -4.859 -5.5 5.016 1 94.69 92 LYS A N 1
ATOM 697 C CA . LYS A 1 92 ? -5.59 -5.297 6.262 1 94.69 92 LYS A CA 1
ATOM 698 C C . LYS A 1 92 ? -5.305 -3.916 6.848 1 94.69 92 LYS A C 1
ATOM 700 O O . LYS A 1 92 ? -6.219 -3.232 7.312 1 94.69 92 LYS A O 1
ATOM 705 N N . ALA A 1 93 ? -4.086 -3.602 6.836 1 96.12 93 ALA A N 1
ATOM 706 C CA . ALA A 1 93 ? -3.689 -2.301 7.367 1 96.12 93 ALA A CA 1
ATOM 707 C C . ALA A 1 93 ? -4.359 -1.166 6.598 1 96.12 93 ALA A C 1
ATOM 709 O O . ALA A 1 93 ? -4.648 -0.109 7.164 1 96.12 93 ALA A O 1
ATOM 710 N N . LEU A 1 94 ? -4.656 -1.402 5.367 1 96.75 94 LEU A N 1
ATOM 711 C CA . LEU A 1 94 ? -5.234 -0.367 4.52 1 96.75 94 LEU A CA 1
ATOM 712 C C . LEU A 1 94 ? -6.758 -0.432 4.543 1 96.75 94 LEU A C 1
ATOM 714 O O . LEU A 1 94 ? -7.43 0.32 3.83 1 96.75 94 LEU A O 1
ATOM 718 N N . GLY A 1 95 ? -7.293 -1.418 5.25 1 96.12 95 GLY A N 1
ATOM 719 C CA . GLY A 1 95 ? -8.727 -1.451 5.48 1 96.12 95 GLY A CA 1
ATOM 720 C C . GLY A 1 95 ? -9.469 -2.34 4.496 1 96.12 95 GLY A C 1
ATOM 721 O O . GLY A 1 95 ? -10.703 -2.322 4.441 1 96.12 95 GLY A O 1
ATOM 722 N N . TYR A 1 96 ? -8.703 -3.027 3.703 1 96.5 96 TYR A N 1
ATOM 723 C CA . TYR A 1 96 ? -9.367 -3.998 2.836 1 96.5 96 TYR A CA 1
ATOM 724 C C . TYR A 1 96 ? -9.883 -5.184 3.641 1 96.5 96 TYR A C 1
ATOM 726 O O . TYR A 1 96 ? -9.242 -5.621 4.598 1 96.5 96 TYR A O 1
ATOM 734 N N . ARG A 1 97 ? -10.953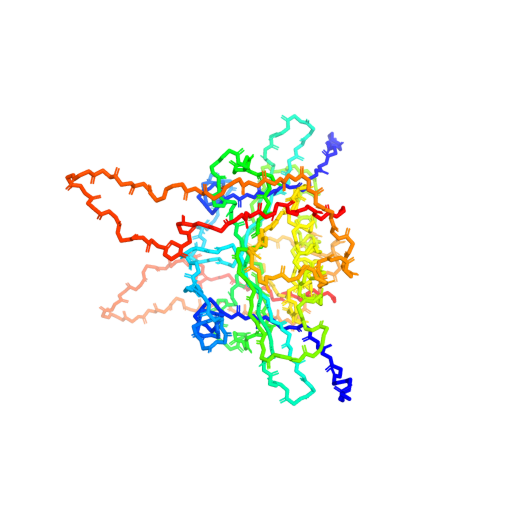 -5.715 3.188 1 93.88 97 ARG A N 1
ATOM 735 C CA . ARG A 1 97 ? -11.617 -6.762 3.961 1 93.88 97 ARG A CA 1
ATOM 736 C C . ARG A 1 97 ? -11.453 -8.125 3.287 1 93.88 97 ARG A C 1
ATOM 738 O O . ARG A 1 97 ? -11.586 -9.164 3.939 1 93.88 97 ARG A O 1
ATOM 745 N N . ARG A 1 98 ? -11.281 -8.039 1.968 1 94.38 98 ARG A N 1
ATOM 746 C CA . ARG A 1 98 ? -11.172 -9.273 1.198 1 94.38 98 ARG A CA 1
ATOM 747 C C . ARG A 1 98 ? -9.938 -9.25 0.297 1 94.38 98 ARG A C 1
ATOM 749 O O . ARG A 1 98 ? -9.625 -8.211 -0.296 1 94.38 98 ARG A O 1
ATOM 756 N N . ARG A 1 99 ? -9.242 -10.367 0.221 1 93.88 99 ARG A N 1
ATOM 757 C CA . ARG A 1 99 ? -8.062 -10.547 -0.617 1 93.88 99 ARG A CA 1
ATOM 758 C C . ARG A 1 99 ? -8.172 -11.82 -1.447 1 93.88 99 ARG A C 1
ATOM 760 O O . ARG A 1 99 ? -8.383 -12.906 -0.902 1 93.88 99 ARG A O 1
ATOM 767 N N . VAL A 1 100 ? -8 -11.688 -2.666 1 94.62 100 VAL A N 1
ATOM 768 C CA . VAL A 1 100 ? -8.172 -12.844 -3.531 1 94.62 100 VAL A CA 1
ATOM 769 C C . VAL A 1 100 ? -6.992 -12.945 -4.496 1 94.62 100 VAL A C 1
ATOM 771 O O . VAL A 1 100 ? -6.168 -12.039 -4.578 1 94.62 100 VAL A O 1
ATOM 774 N N . THR A 1 101 ? -6.895 -14.07 -5.09 1 94.06 101 THR A N 1
ATOM 775 C CA . THR A 1 101 ? -5.977 -14.305 -6.199 1 94.06 101 THR A CA 1
ATOM 776 C C . THR A 1 101 ? -6.438 -15.484 -7.043 1 94.06 101 THR A C 1
ATOM 778 O O . THR A 1 101 ? -7.328 -16.234 -6.633 1 94.06 101 THR A O 1
ATOM 781 N N . TYR A 1 102 ? -5.824 -15.602 -8.211 1 89.69 102 TYR A N 1
ATOM 782 C CA . TYR A 1 102 ? -6.137 -16.719 -9.102 1 89.69 102 TYR A CA 1
ATOM 783 C C . TYR A 1 102 ? -4.906 -17.578 -9.344 1 89.69 102 TYR A C 1
ATOM 785 O O . TYR A 1 102 ? -3.787 -17.078 -9.43 1 89.69 102 TYR A O 1
ATOM 793 N N . THR A 1 103 ? -5.145 -18.766 -9.391 1 87.06 103 THR A N 1
ATOM 794 C CA . THR A 1 103 ? -4.148 -19.688 -9.953 1 87.06 103 THR A CA 1
ATOM 795 C C . THR A 1 103 ? -4.668 -20.328 -11.227 1 87.06 103 THR A C 1
ATOM 797 O O . THR A 1 103 ? -5.879 -20.438 -11.438 1 87.06 103 THR A O 1
ATOM 800 N N . GLN A 1 104 ? -3.752 -20.531 -12.078 1 81.56 104 GLN A N 1
ATOM 801 C CA . GLN A 1 104 ? -4.125 -21.203 -13.32 1 81.56 104 GLN A CA 1
ATOM 802 C C . GLN A 1 104 ? -3.514 -22.594 -13.406 1 81.56 104 GLN A C 1
ATOM 804 O O . GLN A 1 104 ? -2.771 -23 -12.508 1 81.56 104 GLN A O 1
ATOM 809 N N . ASP A 1 105 ? -3.891 -23.234 -14.547 1 72.88 105 ASP A N 1
ATOM 810 C CA . ASP A 1 105 ? -3.381 -24.594 -14.742 1 72.88 105 ASP A CA 1
ATOM 811 C C . ASP A 1 105 ? -1.854 -24.594 -14.781 1 72.88 105 ASP A C 1
ATOM 813 O O . ASP A 1 105 ? -1.235 -23.766 -15.438 1 72.88 105 ASP A O 1
ATOM 817 N N . GLY A 1 106 ? -1.255 -25.406 -14.039 1 74 106 GLY A N 1
ATOM 818 C CA . GLY A 1 106 ? 0.192 -25.5 -13.93 1 74 106 GLY A CA 1
ATOM 819 C C . GLY A 1 106 ? 0.73 -24.891 -12.641 1 74 106 GLY A C 1
ATOM 820 O O . GLY A 1 106 ? 1.874 -25.156 -12.258 1 74 106 GLY A O 1
ATOM 821 N N . GLU A 1 107 ? -0.147 -23.969 -12.086 1 78.88 107 GLU A N 1
ATOM 822 C CA . GLU A 1 107 ? 0.211 -23.438 -10.773 1 78.88 107 GLU A CA 1
ATOM 823 C C . GLU A 1 107 ? -0.37 -24.297 -9.656 1 78.88 107 GLU A C 1
ATOM 825 O O . GLU A 1 107 ? -1.59 -24.422 -9.539 1 78.88 107 GLU A O 1
ATOM 830 N N . SER A 1 108 ? 0.461 -24.969 -8.93 1 80.06 108 SER A N 1
ATOM 831 C CA . SER A 1 108 ? 0.027 -25.953 -7.949 1 80.06 108 SER A CA 1
ATOM 832 C C . SER A 1 108 ? -0.793 -25.312 -6.84 1 80.06 108 SER A C 1
ATOM 834 O O . SER A 1 108 ? -1.619 -25.969 -6.203 1 80.06 108 SER A O 1
ATOM 836 N N . GLY A 1 109 ? -0.54 -24.031 -6.527 1 85.44 109 GLY A N 1
ATOM 837 C CA . GLY A 1 109 ? -1.197 -23.375 -5.414 1 85.44 109 GLY A CA 1
ATOM 838 C C . GLY A 1 109 ? -0.584 -23.719 -4.07 1 85.44 109 GLY A C 1
ATOM 839 O O . GLY A 1 109 ? -1.161 -23.406 -3.023 1 85.44 109 GLY A O 1
ATOM 840 N N . ALA A 1 110 ? 0.502 -24.438 -4.043 1 85.69 110 ALA A N 1
ATOM 841 C CA . ALA A 1 110 ? 1.146 -24.891 -2.811 1 85.69 110 ALA A CA 1
ATOM 842 C C . ALA A 1 110 ? 1.46 -23.703 -1.896 1 85.69 110 ALA A C 1
ATOM 844 O O . ALA A 1 110 ? 1.224 -23.766 -0.688 1 85.69 110 ALA A O 1
ATOM 845 N N . SER A 1 111 ? 1.978 -22.625 -2.477 1 85.94 111 SER A N 1
ATOM 846 C CA . SER A 1 111 ? 2.309 -21.453 -1.679 1 85.94 111 SER A CA 1
ATOM 847 C C . SER A 1 111 ? 1.058 -20.844 -1.063 1 85.94 111 SER A C 1
ATOM 849 O O . SER A 1 111 ? 1.091 -20.359 0.071 1 85.94 111 SER A O 1
ATOM 851 N N . LEU A 1 112 ? -0.025 -20.859 -1.715 1 89.5 112 LEU A N 1
ATOM 852 C CA . LEU A 1 112 ? -1.286 -20.312 -1.22 1 89.5 112 LEU A CA 1
ATOM 853 C C . LEU A 1 112 ? -1.832 -21.156 -0.078 1 89.5 112 LEU A C 1
ATOM 855 O O . LEU A 1 112 ? -2.24 -20.625 0.957 1 89.5 112 LEU A O 1
ATOM 859 N N . ARG A 1 113 ? -1.716 -22.438 -0.328 1 88.12 113 ARG A N 1
ATOM 860 C CA . ARG A 1 113 ? -2.154 -23.344 0.732 1 88.12 113 ARG A CA 1
ATOM 861 C C . ARG A 1 113 ? -1.298 -23.172 1.982 1 88.12 113 ARG A C 1
ATOM 863 O O . ARG A 1 113 ? -1.818 -23.156 3.1 1 88.12 113 ARG A O 1
ATOM 870 N N . GLY A 1 114 ? -0.029 -23.078 1.735 1 84.44 114 GLY A N 1
ATOM 871 C CA . GLY A 1 114 ? 0.887 -22.859 2.846 1 84.44 114 GLY A CA 1
ATOM 872 C C . GLY A 1 114 ? 0.616 -21.578 3.602 1 84.44 114 GLY A C 1
ATOM 873 O O . GLY A 1 114 ? 0.853 -21.5 4.809 1 84.44 114 GLY A O 1
ATOM 874 N N . ALA A 1 115 ? 0.093 -20.594 2.941 1 85.19 115 ALA A N 1
ATOM 875 C CA . ALA A 1 115 ? -0.195 -19.297 3.545 1 85.19 115 ALA A CA 1
ATOM 876 C C . ALA A 1 115 ? -1.608 -19.266 4.121 1 85.19 115 ALA A C 1
ATOM 878 O O . ALA A 1 115 ? -2.053 -18.234 4.629 1 85.19 115 ALA A O 1
ATOM 879 N N . GLY A 1 116 ? -2.404 -20.438 3.932 1 86.88 116 GLY A N 1
ATOM 880 C CA . GLY A 1 116 ? -3.713 -20.547 4.555 1 86.88 116 GLY A CA 1
ATOM 881 C C . GLY A 1 116 ? -4.844 -20.094 3.654 1 86.88 116 GLY A C 1
ATOM 882 O O . GLY A 1 116 ? -5.98 -19.938 4.105 1 86.88 116 GLY A O 1
ATOM 883 N N . TRP A 1 117 ? -4.547 -19.859 2.457 1 90.81 117 TRP A N 1
ATOM 884 C CA . TRP A 1 117 ? -5.578 -19.438 1.52 1 90.81 117 TRP A CA 1
ATOM 885 C C . TRP A 1 117 ? -6.504 -20.594 1.163 1 90.81 117 TRP A C 1
ATOM 887 O O . TRP A 1 117 ? -6.086 -21.75 1.164 1 90.81 117 TRP A O 1
ATOM 897 N N . LEU A 1 118 ? -7.746 -20.219 0.862 1 92.25 118 LEU A N 1
ATOM 898 C CA . LEU A 1 118 ? -8.758 -21.219 0.522 1 92.25 118 LEU A CA 1
ATOM 899 C C . LEU A 1 118 ? -9.297 -20.984 -0.885 1 92.25 118 LEU A C 1
ATOM 901 O O . LEU A 1 118 ? -9.461 -19.844 -1.311 1 92.25 118 LEU A O 1
ATOM 905 N N . ILE A 1 119 ? -9.547 -22.125 -1.536 1 91.69 119 ILE A N 1
ATOM 906 C CA . ILE A 1 119 ? -10.227 -22.031 -2.824 1 91.69 119 ILE A CA 1
ATOM 907 C C . ILE A 1 119 ? -11.711 -21.734 -2.607 1 91.69 119 ILE A C 1
ATOM 909 O O . ILE A 1 119 ? -12.398 -22.469 -1.889 1 91.69 119 ILE A O 1
ATOM 913 N N . ILE A 1 120 ? -12.195 -20.703 -3.285 1 91.31 120 ILE A N 1
ATOM 914 C CA . ILE A 1 120 ? -13.586 -20.344 -3.029 1 91.31 120 ILE A CA 1
ATOM 915 C C . ILE A 1 120 ? -14.406 -20.484 -4.309 1 91.31 120 ILE A C 1
ATOM 917 O O . ILE A 1 120 ? -15.641 -20.469 -4.273 1 91.31 120 ILE A O 1
ATOM 921 N N . ALA A 1 121 ? -13.766 -20.609 -5.441 1 89.19 121 ALA A N 1
ATOM 922 C CA . ALA A 1 121 ? -14.484 -20.828 -6.695 1 89.19 121 ALA A CA 1
ATOM 923 C C . ALA A 1 121 ? -13.555 -21.375 -7.77 1 89.19 121 ALA A C 1
ATOM 925 O O . ALA A 1 121 ? -12.328 -21.234 -7.672 1 89.19 121 ALA A O 1
ATOM 926 N N . SER A 1 122 ? -14.117 -22.094 -8.75 1 86.25 122 SER A N 1
ATOM 927 C CA . SER A 1 122 ? -13.445 -22.516 -9.969 1 86.25 122 SER A CA 1
ATOM 928 C C . SER A 1 122 ? -14.062 -21.859 -11.203 1 86.25 122 SER A C 1
ATOM 930 O O . SER A 1 122 ? -15.289 -21.812 -11.328 1 86.25 122 SER A O 1
ATOM 932 N N . ARG A 1 123 ? -13.156 -21.25 -11.984 1 77.56 123 ARG A N 1
ATOM 933 C CA . ARG A 1 123 ? -13.672 -20.594 -13.18 1 77.56 123 ARG A CA 1
ATOM 934 C C . ARG A 1 123 ? -13.25 -21.344 -14.438 1 77.56 123 ARG A C 1
ATOM 936 O O . ARG A 1 123 ? -12.07 -21.625 -14.633 1 77.56 123 ARG A O 1
ATOM 943 N N . PRO A 1 124 ? -14.258 -21.609 -15.188 1 72.69 124 PRO A N 1
ATOM 944 C CA . PRO A 1 124 ? -13.938 -22.328 -16.422 1 72.69 124 PRO A CA 1
ATOM 945 C C . PRO A 1 124 ? -13.117 -21.5 -17.406 1 72.69 124 PRO A C 1
ATOM 947 O O . PRO A 1 124 ? -13.102 -20.266 -17.297 1 72.69 124 PRO A O 1
ATOM 950 N N . PRO A 1 125 ? -12.375 -22.203 -18.219 1 66.31 125 PRO A N 1
ATOM 951 C CA . PRO A 1 125 ? -11.609 -21.484 -19.234 1 66.31 125 PRO A CA 1
ATOM 952 C C . PRO A 1 125 ? -12.461 -20.516 -20.047 1 66.31 125 PRO A C 1
ATOM 954 O O . PRO A 1 125 ? -13.625 -20.797 -20.328 1 66.31 125 PRO A O 1
ATOM 957 N N . ARG A 1 126 ? -12.156 -19.203 -19.812 1 57.88 126 ARG A N 1
ATOM 958 C CA . ARG A 1 126 ? -12.898 -18.25 -20.641 1 57.88 126 ARG A CA 1
ATOM 959 C C . ARG A 1 126 ? -12.57 -18.453 -22.109 1 57.88 126 ARG A C 1
ATOM 961 O O . ARG A 1 126 ? -11.422 -18.719 -22.469 1 57.88 126 ARG A O 1
ATOM 968 N N . ALA A 1 127 ? -13.602 -18.609 -22.844 1 53.31 127 ALA A N 1
ATOM 969 C CA . ALA A 1 127 ? -13.438 -18.609 -24.297 1 53.31 127 ALA A CA 1
ATOM 970 C C . ALA A 1 127 ? -12.875 -17.281 -24.781 1 53.31 127 ALA A C 1
ATOM 972 O O . ALA A 1 127 ? -13.094 -16.234 -24.156 1 53.31 127 ALA A O 1
ATOM 973 N N . GLY A 1 128 ? -11.664 -17.188 -25.125 1 52.53 128 GLY A N 1
ATOM 974 C CA . GLY A 1 128 ? -11.195 -15.938 -25.719 1 52.53 128 GLY A CA 1
ATOM 975 C C . GLY A 1 128 ? -12.305 -15.133 -26.375 1 52.53 128 GLY A C 1
ATOM 976 O O . GLY A 1 128 ? -13.367 -15.664 -26.672 1 52.53 128 GLY A O 1
ATOM 977 N N . TRP A 1 129 ? -12.461 -13.953 -25.859 1 50.84 129 TRP A N 1
ATOM 978 C CA . TRP A 1 129 ? -13.453 -13.141 -26.547 1 50.84 129 TRP A CA 1
ATOM 979 C C . TRP A 1 129 ? -13.156 -13.055 -28.047 1 50.84 129 TRP A C 1
ATOM 981 O O . TRP A 1 129 ? -12.031 -12.742 -28.438 1 50.84 129 TRP A O 1
ATOM 991 N N . HIS A 1 130 ? -13.68 -13.891 -28.812 1 50.12 130 HIS A N 1
ATOM 992 C CA . HIS A 1 130 ? -13.523 -13.789 -30.266 1 50.12 130 HIS A CA 1
ATOM 993 C C . HIS A 1 130 ? -14.703 -13.07 -30.906 1 50.12 130 HIS A C 1
ATOM 995 O O . HIS A 1 130 ? -15.859 -13.414 -30.641 1 50.12 130 HIS A O 1
ATOM 1001 N N . THR A 1 131 ? -14.5 -11.758 -31.125 1 54.38 131 THR A N 1
ATOM 1002 C CA . THR A 1 131 ? -15.453 -11.234 -32.094 1 54.38 131 THR A CA 1
ATOM 1003 C C . THR A 1 131 ? -14.812 -11.141 -33.469 1 54.38 131 THR A C 1
ATOM 1005 O O . THR A 1 131 ? -13.648 -10.75 -33.594 1 54.38 131 THR A O 1
ATOM 1008 N N . PRO A 1 132 ? -15.453 -11.781 -34.469 1 54 132 PRO A N 1
ATOM 1009 C CA . PRO A 1 132 ? -14.922 -11.734 -35.844 1 54 132 PRO A CA 1
ATOM 1010 C C . PRO A 1 132 ? -14.312 -10.375 -36.188 1 54 132 PRO A C 1
ATOM 1012 O O . PRO A 1 132 ? -13.305 -10.305 -36.906 1 54 132 PRO A O 1
ATOM 1015 N N . SER A 1 133 ? -14.805 -9.227 -35.906 1 57.12 133 SER A N 1
ATOM 1016 C CA . SER A 1 133 ? -14.398 -7.891 -36.312 1 57.12 133 SER A CA 1
ATOM 1017 C C . SER A 1 133 ? -13.25 -7.379 -35.469 1 57.12 133 SER A C 1
ATOM 1019 O O . SER A 1 133 ? -12.555 -6.43 -35.844 1 57.12 133 SER A O 1
ATOM 1021 N N . ARG A 1 134 ? -13.102 -7.863 -34.312 1 52.28 134 ARG A N 1
ATOM 1022 C CA . ARG A 1 134 ? -11.961 -7.48 -33.469 1 52.28 134 ARG A CA 1
ATOM 1023 C C . ARG A 1 134 ? -11.281 -8.711 -32.875 1 52.28 134 ARG A C 1
ATOM 1025 O O . ARG A 1 134 ? -11.531 -9.078 -31.734 1 52.28 134 ARG A O 1
ATOM 1032 N N . PRO A 1 135 ? -10.633 -9.375 -33.75 1 48.84 135 PRO A N 1
ATOM 1033 C CA . PRO A 1 135 ? -9.945 -10.586 -33.312 1 48.84 135 PRO A CA 1
ATOM 1034 C C . PRO A 1 135 ? -9.016 -10.336 -32.125 1 48.84 135 PRO A C 1
ATOM 1036 O O . PRO A 1 135 ? -8.273 -9.352 -32.125 1 48.84 135 PRO A O 1
ATOM 1039 N N . ARG A 1 136 ? -9.406 -10.391 -30.906 1 51.12 136 ARG A N 1
ATOM 1040 C CA . ARG A 1 136 ? -8.461 -10.234 -29.797 1 51.12 136 ARG A CA 1
ATOM 1041 C C . ARG A 1 136 ? -7.484 -11.406 -29.734 1 51.12 136 ARG A C 1
ATOM 1043 O O . ARG A 1 136 ? -7.863 -12.547 -30 1 51.12 136 ARG A O 1
ATOM 1050 N N . ALA A 1 137 ? -6.285 -11.164 -29.906 1 51.28 137 ALA A N 1
ATOM 1051 C CA . ALA A 1 137 ? -5.215 -12.148 -29.75 1 51.28 137 ALA A CA 1
ATOM 1052 C C . ALA A 1 137 ? -5.449 -13.031 -28.516 1 51.28 137 ALA A C 1
ATOM 1054 O O . ALA A 1 137 ? -5.992 -12.57 -27.516 1 51.28 137 ALA A O 1
ATOM 1055 N N . GLY A 1 138 ? -5.75 -14.242 -28.734 1 47.66 138 GLY A N 1
ATOM 1056 C CA . GLY A 1 138 ? -5.844 -15.172 -27.625 1 47.66 138 GLY A CA 1
ATOM 1057 C C . GLY A 1 138 ? -4.887 -14.852 -26.484 1 47.66 138 GLY A C 1
ATOM 1058 O O . GLY A 1 138 ? -3.691 -14.656 -26.719 1 47.66 138 GLY A O 1
ATOM 1059 N N . HIS A 1 139 ? -5.215 -13.992 -25.766 1 46.75 139 HIS A N 1
ATOM 1060 C CA . HIS A 1 139 ? -4.273 -13.852 -24.656 1 46.75 139 HIS A CA 1
ATOM 1061 C C . HIS A 1 139 ? -4.078 -15.18 -23.938 1 46.75 139 HIS A C 1
ATOM 1063 O O . HIS A 1 139 ? -5.012 -15.703 -23.312 1 46.75 139 HIS A O 1
ATOM 1069 N N . GLY A 1 140 ? -3.273 -16.047 -24.562 1 46.78 140 GLY A N 1
ATOM 1070 C CA . GLY A 1 140 ? -2.721 -17.297 -24.078 1 46.78 140 GLY A CA 1
ATOM 1071 C C . GLY A 1 140 ? -3.551 -17.922 -22.969 1 46.78 140 GLY A C 1
ATOM 1072 O O . GLY A 1 140 ? -3.227 -19 -22.484 1 46.78 140 GLY A O 1
ATOM 1073 N N . ASN A 1 141 ? -4.387 -17.125 -22.406 1 51.88 141 ASN A N 1
ATOM 1074 C CA . ASN A 1 141 ? -5.148 -17.719 -21.312 1 51.88 141 ASN A CA 1
ATOM 1075 C C . ASN A 1 141 ? -6.473 -18.297 -21.781 1 51.88 141 ASN A C 1
ATOM 1077 O O . ASN A 1 141 ? -7.355 -18.594 -20.984 1 51.88 141 ASN A O 1
ATOM 1081 N N . ASP A 1 142 ? -6.699 -18.406 -23.016 1 53.12 142 ASP A N 1
ATOM 1082 C CA . ASP A 1 142 ? -7.93 -18.828 -23.672 1 53.12 142 ASP A CA 1
ATOM 1083 C C . ASP A 1 142 ? -8.156 -20.328 -23.516 1 53.12 142 ASP A C 1
ATOM 1085 O O . ASP A 1 142 ? -9.266 -20.828 -23.719 1 53.12 142 ASP A O 1
ATOM 1089 N N . HIS A 1 143 ? -7.875 -20.922 -22.219 1 58.72 143 HIS A N 1
ATOM 1090 C CA . HIS A 1 143 ? -8.289 -22.312 -22.062 1 58.72 143 HIS A CA 1
ATOM 1091 C C . HIS A 1 143 ? -7.797 -22.891 -20.734 1 58.72 143 HIS A C 1
ATOM 1093 O O . HIS A 1 143 ? -7.609 -24.094 -20.609 1 58.72 143 HIS A O 1
ATOM 1099 N N . VAL A 1 144 ? -7.562 -22.031 -19.844 1 63.66 144 VAL A N 1
ATOM 1100 C CA . VAL A 1 144 ? -7.027 -22.594 -18.625 1 63.66 144 VAL A CA 1
ATOM 1101 C C . VAL A 1 144 ? -7.973 -22.297 -17.453 1 63.66 144 VAL A C 1
ATOM 1103 O O . VAL A 1 144 ? -8.414 -21.156 -17.281 1 63.66 144 VAL A O 1
ATOM 1106 N N . THR A 1 145 ? -8.5 -23.438 -16.891 1 76 145 THR A N 1
ATOM 1107 C CA . THR A 1 145 ? -9.273 -23.312 -15.656 1 76 145 THR A CA 1
ATOM 1108 C C . THR A 1 145 ? -8.508 -22.469 -14.625 1 76 145 THR A C 1
ATOM 1110 O O . THR A 1 145 ? -7.297 -22.641 -14.469 1 76 145 THR A O 1
ATOM 1113 N N . ARG A 1 146 ? -9.305 -21.562 -14.102 1 85.75 146 ARG A N 1
ATOM 1114 C CA . ARG A 1 146 ? -8.711 -20.75 -13.047 1 85.75 146 ARG A CA 1
ATOM 1115 C C . ARG A 1 146 ? -9.383 -21 -11.703 1 85.75 146 ARG A C 1
ATOM 1117 O O . ARG A 1 146 ? -10.594 -21.234 -11.641 1 85.75 146 ARG A O 1
ATOM 1124 N N . LEU A 1 147 ? -8.508 -21.141 -10.656 1 89.31 147 LEU A N 1
ATOM 1125 C CA . LEU A 1 147 ? -9.023 -21.25 -9.297 1 89.31 147 LEU A CA 1
ATOM 1126 C C . LEU A 1 147 ? -8.938 -19.906 -8.578 1 89.31 147 LEU A C 1
ATOM 1128 O O . LEU A 1 147 ? -7.891 -19.25 -8.602 1 89.31 147 LEU A O 1
ATOM 1132 N N . LEU A 1 148 ? -10.055 -19.531 -8.016 1 91.69 148 LEU A N 1
ATOM 1133 C CA . LEU A 1 148 ? -10.102 -18.312 -7.211 1 91.69 148 LEU A CA 1
ATOM 1134 C C . LEU A 1 148 ? -9.805 -18.625 -5.746 1 91.69 148 LEU A C 1
ATOM 1136 O O . LEU A 1 148 ? -10.469 -19.469 -5.133 1 91.69 148 LEU A O 1
ATOM 1140 N N . TRP A 1 149 ? -8.797 -18 -5.27 1 92.94 149 TRP A N 1
ATOM 1141 C CA . TRP A 1 149 ? -8.352 -18.172 -3.889 1 92.94 149 TRP A CA 1
ATOM 1142 C C . TRP A 1 149 ? -8.695 -16.938 -3.051 1 92.94 149 TRP A C 1
ATOM 1144 O O . TRP A 1 149 ? -8.648 -15.812 -3.543 1 92.94 149 TRP A O 1
ATOM 1154 N N . GLN A 1 150 ? -9.047 -17.156 -1.771 1 93.44 150 GLN A N 1
ATOM 1155 C CA . GLN A 1 150 ? -9.273 -16.062 -0.834 1 93.44 150 GLN A CA 1
ATOM 1156 C C . GLN A 1 150 ? -8.453 -16.234 0.436 1 93.44 150 GLN A C 1
ATOM 1158 O O . GLN A 1 150 ? -8.352 -17.344 0.969 1 93.44 150 GLN A O 1
ATOM 1163 N N . ALA A 1 151 ? -7.867 -15.094 0.884 1 91.38 151 ALA A N 1
ATOM 1164 C CA . ALA A 1 151 ? -7.098 -15.117 2.127 1 91.38 151 ALA A CA 1
ATOM 1165 C C . ALA A 1 151 ? -8.016 -15.258 3.336 1 91.38 151 ALA A C 1
ATOM 1167 O O . ALA A 1 151 ? -9.18 -14.852 3.291 1 91.38 151 ALA A O 1
ATOM 1168 N N . PRO A 1 152 ? -7.461 -15.883 4.391 1 84.38 152 PRO A N 1
ATOM 1169 C CA . PRO A 1 152 ? -8.281 -16.062 5.59 1 84.38 152 PRO A CA 1
ATOM 1170 C C . PRO A 1 152 ? -8.664 -14.742 6.25 1 84.38 152 PRO A C 1
ATOM 1172 O O . PRO A 1 152 ? -7.953 -13.75 6.102 1 84.38 152 PRO A O 1
ATOM 1175 N N . MET B 1 1 ? -17.75 15.617 22.594 1 41.75 1 MET B N 1
ATOM 1176 C CA . MET B 1 1 ? -17.25 15.391 21.234 1 41.75 1 MET B CA 1
ATOM 1177 C C . MET B 1 1 ? -17.422 13.93 20.828 1 41.75 1 MET B C 1
ATOM 1179 O O . MET B 1 1 ? -17.062 13.023 21.594 1 41.75 1 MET B O 1
ATOM 1183 N N . SER B 1 2 ? -18.453 13.562 20.188 1 48.38 2 SER B N 1
ATOM 1184 C CA . SER B 1 2 ? -18.953 12.211 19.984 1 48.38 2 SER B CA 1
ATOM 1185 C C . SER B 1 2 ? -17.875 11.289 19.438 1 48.38 2 SER B C 1
ATOM 1187 O O . SER B 1 2 ? -17.219 11.609 18.438 1 48.38 2 SER B O 1
ATOM 1189 N N . ASP B 1 3 ? -17.266 10.508 20.344 1 63.47 3 ASP B N 1
ATOM 1190 C CA . ASP B 1 3 ? -16.281 9.477 20.047 1 63.47 3 ASP B CA 1
ATOM 1191 C C . ASP B 1 3 ? -16.812 8.5 19 1 63.47 3 ASP B C 1
ATOM 1193 O O . ASP B 1 3 ? -17.562 7.578 19.328 1 63.47 3 ASP B O 1
ATOM 1197 N N . THR B 1 4 ? -17.141 8.961 17.781 1 72.31 4 THR B N 1
ATOM 1198 C CA . THR B 1 4 ? -17.609 8.07 16.719 1 72.31 4 THR B CA 1
ATOM 1199 C C . THR B 1 4 ? -16.531 7.039 16.375 1 72.31 4 THR B C 1
ATOM 1201 O O . THR B 1 4 ? -15.414 7.406 16.016 1 72.31 4 THR B O 1
ATOM 1204 N N . PRO B 1 5 ? -16.891 5.812 16.703 1 87.69 5 PRO B N 1
ATOM 1205 C CA . PRO B 1 5 ? -15.914 4.777 16.359 1 87.69 5 PRO B CA 1
ATOM 1206 C C . PRO B 1 5 ? -15.516 4.809 14.891 1 87.69 5 PRO B C 1
ATOM 1208 O O . PRO B 1 5 ? -16.375 4.98 14.023 1 87.69 5 PRO B O 1
ATOM 1211 N N . LEU B 1 6 ? -14.273 4.957 14.609 1 95.44 6 LEU B N 1
ATOM 1212 C CA . LEU B 1 6 ? -13.75 4.988 13.25 1 95.44 6 LEU B CA 1
ATOM 1213 C C . LEU B 1 6 ? -13.133 3.646 12.867 1 95.44 6 LEU B C 1
ATOM 1215 O O . LEU B 1 6 ? -12.672 2.906 13.742 1 95.44 6 LEU B O 1
ATOM 1219 N N . HIS B 1 7 ? -13.297 3.268 11.664 1 96.25 7 HIS B N 1
ATOM 1220 C CA . HIS B 1 7 ? -12.602 2.102 11.117 1 96.25 7 HIS B CA 1
ATOM 1221 C C . HIS B 1 7 ? -11.891 2.441 9.82 1 96.25 7 HIS B C 1
ATOM 1223 O O . HIS B 1 7 ? -12.289 3.365 9.109 1 96.25 7 HIS B O 1
ATOM 1229 N N . LEU B 1 8 ? -10.891 1.706 9.562 1 97.06 8 LEU B N 1
ATOM 1230 C CA . LEU B 1 8 ? -10.086 1.94 8.359 1 97.06 8 LEU B CA 1
ATOM 1231 C C . LEU B 1 8 ? -10.82 1.456 7.117 1 97.06 8 LEU B C 1
ATOM 1233 O O . LEU B 1 8 ? -11.484 0.419 7.145 1 97.06 8 LEU B O 1
ATOM 1237 N N . VAL B 1 9 ? -10.664 2.188 6.039 1 97.31 9 VAL B N 1
ATOM 1238 C CA . VAL B 1 9 ? -11.25 1.804 4.758 1 97.31 9 VAL B CA 1
ATOM 1239 C C . VAL B 1 9 ? -10.266 2.098 3.631 1 97.31 9 VAL B C 1
ATOM 1241 O O . VAL B 1 9 ? -9.508 3.074 3.693 1 97.31 9 VAL B O 1
ATOM 1244 N N . PRO B 1 10 ? -10.312 1.224 2.6 1 96.38 10 PRO B N 1
ATOM 1245 C CA . PRO B 1 10 ? -9.547 1.594 1.405 1 96.38 10 PRO B CA 1
ATOM 1246 C C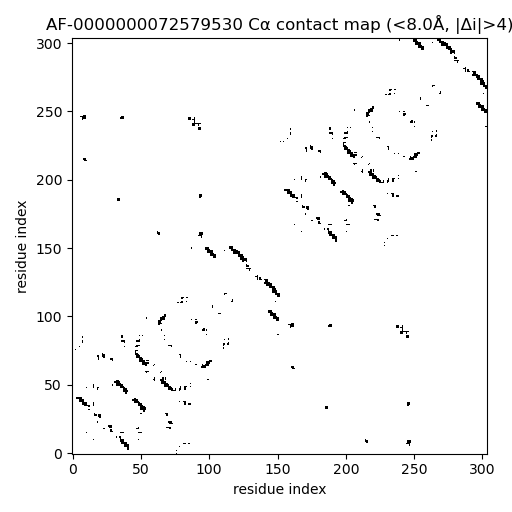 . PRO B 1 10 ? -10.078 2.861 0.738 1 96.38 10 PRO B C 1
ATOM 1248 O O . PRO B 1 10 ? -11.281 3.135 0.784 1 96.38 10 PRO B O 1
ATOM 1251 N N . VAL B 1 11 ? -9.148 3.613 0.203 1 95.94 11 VAL B N 1
ATOM 1252 C CA . VAL B 1 11 ? -9.555 4.805 -0.536 1 95.94 11 VAL B CA 1
ATOM 1253 C C . VAL B 1 11 ? -8.836 4.848 -1.88 1 95.94 11 VAL B C 1
ATOM 1255 O O . VAL B 1 11 ? -7.613 4.691 -1.941 1 95.94 11 VAL B O 1
ATOM 1258 N N . ARG B 1 12 ? -9.586 5.082 -2.938 1 92.38 12 ARG B N 1
ATOM 1259 C CA . ARG B 1 12 ? -8.984 5.246 -4.258 1 92.38 12 ARG B CA 1
ATOM 1260 C C . ARG B 1 12 ? -8.242 6.574 -4.359 1 92.38 12 ARG B C 1
ATOM 1262 O O . ARG B 1 12 ? -8.586 7.535 -3.668 1 92.38 12 ARG B O 1
ATOM 1269 N N . SER B 1 13 ? -7.281 6.547 -5.328 1 92.19 13 SER B N 1
ATOM 1270 C CA . SER B 1 13 ? -6.434 7.723 -5.488 1 92.19 13 SER B CA 1
ATOM 1271 C C . SER B 1 13 ? -7.262 8.969 -5.766 1 92.19 13 SER B C 1
ATOM 1273 O O . SER B 1 13 ? -7.059 10.008 -5.137 1 92.19 13 SER B O 1
ATOM 1275 N N . ARG B 1 14 ? -8.234 8.867 -6.609 1 93.31 14 ARG B N 1
ATOM 1276 C CA . ARG B 1 14 ? -9.055 10.023 -6.957 1 93.31 14 ARG B CA 1
ATOM 1277 C C . ARG B 1 14 ? -9.852 10.516 -5.758 1 93.31 14 ARG B C 1
ATOM 1279 O O . ARG B 1 14 ? -9.961 11.719 -5.523 1 93.31 14 ARG B O 1
ATOM 1286 N N . GLU B 1 15 ? -10.43 9.617 -5.047 1 95.5 15 GLU B N 1
ATOM 1287 C CA . GLU B 1 15 ? -11.219 9.953 -3.867 1 95.5 15 GLU B CA 1
ATOM 1288 C C . GLU B 1 15 ? -10.359 10.617 -2.795 1 95.5 15 GLU B C 1
ATOM 1290 O O . GLU B 1 15 ? -10.789 11.586 -2.168 1 95.5 15 GLU B O 1
ATOM 1295 N N . ALA B 1 16 ? -9.219 10.07 -2.576 1 96.94 16 ALA B N 1
ATOM 1296 C CA . ALA B 1 16 ? -8.297 10.648 -1.601 1 96.94 16 ALA B CA 1
ATOM 1297 C C . ALA B 1 16 ? -7.938 12.086 -1.969 1 96.94 16 ALA B C 1
ATOM 1299 O O . ALA B 1 16 ? -7.961 12.977 -1.116 1 96.94 16 ALA B O 1
ATOM 1300 N N . LYS B 1 17 ? -7.648 12.25 -3.197 1 96.75 17 LYS B N 1
ATOM 1301 C CA . LYS B 1 17 ? -7.27 13.586 -3.662 1 96.75 17 LYS B CA 1
ATOM 1302 C C . LYS B 1 17 ? -8.43 14.562 -3.525 1 96.75 17 LYS B C 1
ATOM 1304 O O . LYS B 1 17 ? -8.234 15.711 -3.109 1 96.75 17 LYS B O 1
ATOM 1309 N N . ASP B 1 18 ? -9.586 14.148 -3.893 1 97.06 18 ASP B N 1
ATOM 1310 C CA . ASP B 1 18 ? -10.773 14.992 -3.754 1 97.06 18 ASP B CA 1
ATOM 1311 C C . ASP B 1 18 ? -11 15.375 -2.293 1 97.06 18 ASP B C 1
ATOM 1313 O O . ASP B 1 18 ? -11.367 16.516 -1.998 1 97.06 18 ASP B O 1
ATOM 1317 N N . PHE B 1 19 ? -10.852 14.453 -1.461 1 97.69 19 PHE B N 1
ATOM 1318 C CA . PHE B 1 19 ? -11.031 14.719 -0.038 1 97.69 19 PHE B CA 1
ATOM 1319 C C . PHE B 1 19 ? -10.016 15.75 0.448 1 97.69 19 PHE B C 1
ATOM 1321 O O . PHE B 1 19 ? -10.359 16.672 1.192 1 97.69 19 PHE B O 1
ATOM 1328 N N . VAL B 1 20 ? -8.766 15.57 0.044 1 96.19 20 VAL B N 1
ATOM 1329 C CA . VAL B 1 20 ? -7.715 16.516 0.417 1 96.19 20 VAL B CA 1
ATOM 1330 C C . VAL B 1 20 ? -8.055 17.906 -0.108 1 96.19 20 VAL B C 1
ATOM 1332 O O . VAL B 1 20 ? -7.918 18.891 0.611 1 96.19 20 VAL B O 1
ATOM 1335 N N . ARG B 1 21 ? -8.5 17.953 -1.312 1 95.44 21 ARG B N 1
ATOM 1336 C CA . ARG B 1 21 ? -8.867 19.234 -1.904 1 95.44 21 ARG B CA 1
ATOM 1337 C C . ARG B 1 21 ? -9.961 19.922 -1.09 1 95.44 21 ARG B C 1
ATOM 1339 O O . ARG B 1 21 ? -9.953 21.156 -0.95 1 95.44 21 ARG B O 1
ATOM 1346 N N . THR B 1 22 ? -10.828 19.188 -0.592 1 95.44 22 THR B N 1
ATOM 1347 C CA . THR B 1 22 ? -11.992 19.719 0.119 1 95.44 22 THR B CA 1
ATOM 1348 C C . THR B 1 22 ? -11.617 20.109 1.544 1 95.44 22 THR B C 1
ATOM 1350 O O . THR B 1 22 ? -12.047 21.156 2.033 1 95.44 22 THR B O 1
ATOM 1353 N N . TRP B 1 23 ? -10.805 19.297 2.199 1 94.19 23 TRP B N 1
ATOM 1354 C CA . TRP B 1 23 ? -10.719 19.406 3.652 1 94.19 23 TRP B CA 1
ATOM 1355 C C . TRP B 1 23 ? -9.352 19.922 4.078 1 94.19 23 TRP B C 1
ATOM 1357 O O . TRP B 1 23 ? -9.172 20.375 5.211 1 94.19 23 TRP B O 1
ATOM 1367 N N . HIS B 1 24 ? -8.391 19.719 3.137 1 88.44 24 HIS B N 1
ATOM 1368 C CA . HIS B 1 24 ? -7.078 20.219 3.547 1 88.44 24 HIS B CA 1
ATOM 1369 C C . HIS B 1 24 ? -6.977 21.719 3.367 1 88.44 24 HIS B C 1
ATOM 1371 O O . HIS B 1 24 ? -7.246 22.25 2.283 1 88.44 24 HIS B O 1
ATOM 1377 N N . ARG B 1 25 ? -6.578 22.438 4.23 1 78.94 25 ARG B N 1
ATOM 1378 C CA . ARG B 1 25 ? -6.68 23.891 4.293 1 78.94 25 ARG B CA 1
ATOM 1379 C C . ARG B 1 25 ? -5.555 24.547 3.508 1 78.94 25 ARG B C 1
ATOM 1381 O O . ARG B 1 25 ? -5.727 25.641 2.959 1 78.94 25 ARG B O 1
ATOM 1388 N N . HIS B 1 26 ? -4.426 23.922 3.363 1 77.81 26 HIS B N 1
ATOM 1389 C CA . HIS B 1 26 ? -3.248 24.688 2.969 1 77.81 26 HIS B CA 1
ATOM 1390 C C . HIS B 1 26 ? -2.629 24.125 1.692 1 77.81 26 HIS B C 1
ATOM 1392 O O . HIS B 1 26 ? -1.939 24.844 0.965 1 77.81 26 HIS B O 1
ATOM 1398 N N . HIS B 1 27 ? -2.895 22.859 1.443 1 84.06 27 HIS B N 1
ATOM 1399 C CA . HIS B 1 27 ? -2.102 22.234 0.386 1 84.06 27 HIS B CA 1
ATOM 1400 C C . HIS B 1 27 ? -2.975 21.375 -0.528 1 84.06 27 HIS B C 1
ATOM 1402 O O . HIS B 1 27 ? -3.9 20.719 -0.064 1 84.06 27 HIS B O 1
ATOM 1408 N N . PRO B 1 28 ? -2.641 21.469 -1.738 1 89.5 28 PRO B N 1
ATOM 1409 C CA . PRO B 1 28 ? -3.287 20.547 -2.664 1 89.5 28 PRO B CA 1
ATOM 1410 C C . PRO B 1 28 ? -2.828 19.094 -2.465 1 89.5 28 PRO B C 1
ATOM 1412 O O . PRO B 1 28 ? -1.858 18.844 -1.743 1 89.5 28 PRO B O 1
ATOM 1415 N N . PRO B 1 29 ? -3.539 18.188 -3.09 1 92.12 29 PRO B N 1
ATOM 1416 C CA . PRO B 1 29 ? -3.062 16.797 -3.016 1 92.12 29 PRO B CA 1
ATOM 1417 C C . PRO B 1 29 ? -1.691 16.609 -3.66 1 92.12 29 PRO B C 1
ATOM 1419 O O . PRO B 1 29 ? -1.347 17.328 -4.605 1 92.12 29 PRO B O 1
ATOM 1422 N N . PRO B 1 30 ? -0.976 15.719 -3.119 1 90.38 30 PRO B N 1
ATOM 1423 C CA . PRO B 1 30 ? 0.321 15.43 -3.738 1 90.38 30 PRO B CA 1
ATOM 1424 C C . PRO B 1 30 ? 0.188 14.82 -5.133 1 90.38 30 PRO B C 1
ATOM 1426 O O . PRO B 1 30 ? -0.87 14.289 -5.477 1 90.38 30 PRO B O 1
ATOM 1429 N N . ALA B 1 31 ? 1.255 14.953 -5.91 1 84.62 31 ALA B N 1
ATOM 1430 C CA . ALA B 1 31 ? 1.259 14.469 -7.285 1 84.62 31 ALA B CA 1
ATOM 1431 C C . ALA B 1 31 ? 1.194 12.945 -7.328 1 84.62 31 ALA B C 1
ATOM 1433 O O . ALA B 1 31 ? 0.496 12.367 -8.164 1 84.62 31 ALA B O 1
ATOM 1434 N N . GLY B 1 32 ? 1.948 12.344 -6.441 1 85.56 32 GLY B N 1
ATOM 1435 C CA . GLY B 1 32 ? 2.006 10.891 -6.48 1 85.56 32 GLY B CA 1
ATOM 1436 C C . GLY B 1 32 ? 1.726 10.242 -5.137 1 85.56 32 GLY B C 1
ATOM 1437 O O . GLY B 1 32 ? 1.604 10.93 -4.125 1 85.56 32 GLY B O 1
ATOM 1438 N N . GLN B 1 33 ? 1.468 9.031 -5.238 1 92.38 33 GLN B N 1
ATOM 1439 C CA . GLN B 1 33 ? 1.271 8.242 -4.023 1 92.38 33 GLN B CA 1
ATOM 1440 C C . GLN B 1 33 ? 1.661 6.785 -4.246 1 92.38 33 GLN B C 1
ATOM 1442 O O . GLN B 1 33 ? 1.715 6.316 -5.387 1 92.38 33 GLN B O 1
ATOM 1447 N N . ILE B 1 34 ? 2.033 6.137 -3.221 1 92.94 34 ILE B N 1
ATOM 1448 C CA . ILE B 1 34 ? 2.178 4.684 -3.211 1 92.94 34 ILE B CA 1
ATOM 1449 C C . ILE B 1 34 ? 0.862 4.039 -2.781 1 92.94 34 ILE B C 1
ATOM 1451 O O . ILE B 1 34 ? 0.363 3.129 -3.449 1 92.94 34 ILE B O 1
ATOM 1455 N N . PHE B 1 35 ? 0.266 4.523 -1.712 1 94.75 35 PHE B N 1
ATOM 1456 C CA . PHE B 1 35 ? -1.073 4.094 -1.323 1 94.75 35 PHE B CA 1
ATOM 1457 C C . PHE B 1 35 ? -1.791 5.195 -0.552 1 94.75 35 PHE B C 1
ATOM 1459 O O . PHE B 1 35 ? -1.179 6.199 -0.177 1 94.75 35 PHE B O 1
ATOM 1466 N N . ALA B 1 36 ? -3.078 5.02 -0.396 1 97 36 ALA B N 1
ATOM 1467 C CA . ALA B 1 36 ? -3.908 5.859 0.465 1 97 36 ALA B CA 1
ATOM 1468 C C . ALA B 1 36 ? -4.793 5.008 1.371 1 97 36 ALA B C 1
ATOM 1470 O O . ALA B 1 36 ? -5.117 3.865 1.038 1 97 36 ALA B O 1
ATOM 1471 N N . VAL B 1 37 ? -5.156 5.57 2.49 1 97.75 37 VAL B N 1
ATOM 1472 C CA . VAL B 1 37 ? -6.043 4.898 3.434 1 97.75 37 VAL B CA 1
ATOM 1473 C C . VAL B 1 37 ? -6.984 5.914 4.074 1 97.75 37 VAL B C 1
ATOM 1475 O O . VAL B 1 37 ? -6.609 7.07 4.281 1 97.75 37 VAL B O 1
ATOM 1478 N N . GLY B 1 38 ? -8.148 5.492 4.293 1 98 38 GLY B N 1
ATOM 1479 C CA . GLY B 1 38 ? -9.156 6.344 4.914 1 98 38 GLY B CA 1
ATOM 1480 C C . GLY B 1 38 ? -9.672 5.797 6.23 1 98 38 GLY B C 1
ATOM 1481 O O . GLY B 1 38 ? -9.43 4.637 6.562 1 98 38 GLY B O 1
ATOM 1482 N N . ALA B 1 39 ? -10.281 6.656 6.934 1 97.75 39 ALA B N 1
ATOM 1483 C CA . ALA B 1 39 ? -11.062 6.301 8.117 1 97.75 39 ALA B CA 1
ATOM 1484 C C . ALA B 1 39 ? -12.516 6.73 7.957 1 97.75 39 ALA B C 1
ATOM 1486 O O . ALA B 1 39 ? -12.797 7.887 7.625 1 97.75 39 ALA B O 1
ATOM 1487 N N . ALA B 1 40 ? -13.398 5.824 8.156 1 97.44 40 ALA B N 1
ATOM 1488 C CA . ALA B 1 40 ? -14.828 6.09 8.039 1 97.44 40 ALA B CA 1
ATOM 1489 C C . ALA B 1 40 ? -15.547 5.812 9.352 1 97.44 40 ALA B C 1
ATOM 1491 O O . ALA B 1 40 ? -15.055 5.051 10.188 1 97.44 40 ALA B O 1
ATOM 1492 N N . ASP B 1 41 ? -16.672 6.488 9.5 1 96.5 41 ASP B N 1
ATOM 1493 C CA . ASP B 1 41 ? -17.484 6.207 10.68 1 96.5 41 ASP B CA 1
ATOM 1494 C C . ASP B 1 41 ? -18.453 5.055 10.414 1 96.5 41 ASP B C 1
ATOM 1496 O O . ASP B 1 41 ? -18.375 4.406 9.367 1 96.5 41 ASP B O 1
ATOM 1500 N N . GLU B 1 42 ? -19.312 4.758 11.383 1 93.44 42 GLU B N 1
ATOM 1501 C CA . GLU B 1 42 ? -20.188 3.584 11.32 1 93.44 42 GLU B CA 1
ATOM 1502 C C . GLU B 1 42 ? -21.188 3.693 10.18 1 93.44 42 GLU B C 1
ATOM 1504 O O . GLU B 1 42 ? -21.719 2.684 9.711 1 93.44 42 GLU B O 1
ATOM 1509 N N . THR B 1 43 ? -21.391 4.91 9.664 1 94.12 43 THR B N 1
ATOM 1510 C CA . THR B 1 43 ? -22.344 5.113 8.578 1 94.12 43 THR B CA 1
ATOM 1511 C C . THR B 1 43 ? -21.641 5.012 7.227 1 94.12 43 THR B C 1
ATOM 1513 O O . THR B 1 43 ? -22.281 5.098 6.18 1 94.12 43 THR B O 1
ATOM 1516 N N . GLY B 1 44 ? -20.328 4.914 7.266 1 93.69 44 GLY B N 1
ATOM 1517 C CA . GLY B 1 44 ? -19.578 4.785 6.031 1 93.69 44 GLY B CA 1
ATOM 1518 C C . GLY B 1 44 ? -19.078 6.113 5.5 1 93.69 44 GLY B C 1
ATOM 1519 O O . GLY B 1 44 ? -18.484 6.172 4.414 1 93.69 44 GLY B O 1
ATOM 1520 N N . THR B 1 45 ? -19.297 7.105 6.293 1 95.88 45 THR B N 1
ATOM 1521 C CA . THR B 1 45 ? -18.844 8.422 5.867 1 95.88 45 THR B CA 1
ATOM 1522 C C . THR B 1 45 ? -17.328 8.57 6.074 1 95.88 45 THR B C 1
ATOM 1524 O O . THR B 1 45 ? -16.828 8.344 7.172 1 95.88 45 THR B O 1
ATOM 1527 N N . LEU B 1 46 ? -16.672 8.906 5.035 1 97.12 46 LEU B N 1
ATOM 1528 C CA . LEU B 1 46 ? -15.227 9.141 5.094 1 97.12 46 LEU B CA 1
ATOM 1529 C C . LEU B 1 46 ? -14.914 10.383 5.922 1 97.12 46 LEU B C 1
ATOM 1531 O O . LEU B 1 46 ? -15.422 11.469 5.637 1 97.12 46 LEU B O 1
ATOM 1535 N N . ARG B 1 47 ? -14.078 10.188 6.953 1 97.62 47 ARG B N 1
ATOM 1536 C CA . ARG B 1 47 ? -13.828 11.273 7.898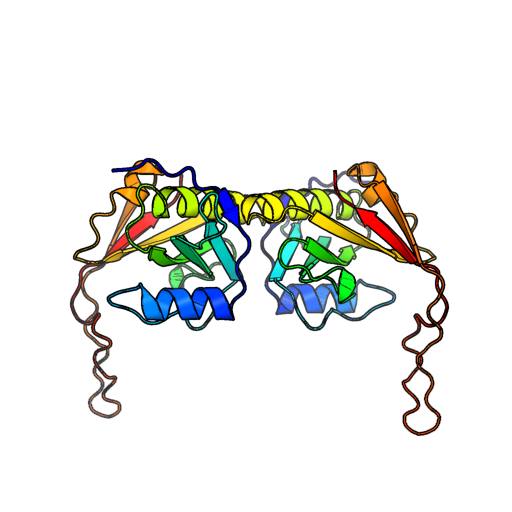 1 97.62 47 ARG B CA 1
ATOM 1537 C C . ARG B 1 47 ? -12.414 11.812 7.758 1 97.62 47 ARG B C 1
ATOM 1539 O O . ARG B 1 47 ? -12.133 12.953 8.133 1 97.62 47 ARG B O 1
ATOM 1546 N N . SER B 1 48 ? -11.523 11 7.258 1 97.38 48 SER B N 1
ATOM 1547 C CA . SER B 1 48 ? -10.133 11.406 7.074 1 97.38 48 SER B CA 1
ATOM 1548 C C . SER B 1 48 ? -9.43 10.523 6.043 1 97.38 48 SER B C 1
ATOM 1550 O O . SER B 1 48 ? -9.906 9.43 5.734 1 97.38 48 SER B O 1
ATOM 1552 N N . VAL B 1 49 ? -8.352 11.031 5.492 1 97.94 49 VAL B N 1
ATOM 1553 C CA . VAL B 1 49 ? -7.539 10.297 4.531 1 97.94 49 VAL B CA 1
ATOM 1554 C C . VAL B 1 49 ? -6.059 10.578 4.773 1 97.94 49 VAL B C 1
ATOM 1556 O O . VAL B 1 49 ? -5.699 11.672 5.219 1 97.94 49 VAL B O 1
ATOM 1559 N N . ALA B 1 50 ? -5.262 9.578 4.543 1 97.38 50 ALA B N 1
ATOM 1560 C CA . ALA B 1 50 ? -3.809 9.734 4.477 1 97.38 50 ALA B CA 1
ATOM 1561 C C . ALA B 1 50 ? -3.266 9.266 3.133 1 97.38 50 ALA B C 1
ATOM 1563 O O . ALA B 1 50 ? -3.621 8.18 2.658 1 97.38 50 ALA B O 1
ATOM 1564 N N . ILE B 1 51 ? -2.529 10.086 2.531 1 97.12 51 ILE B N 1
ATOM 1565 C CA . ILE B 1 51 ? -1.802 9.734 1.316 1 97.12 51 ILE B CA 1
ATOM 1566 C C . ILE B 1 51 ? -0.325 9.523 1.641 1 97.12 51 ILE B C 1
ATOM 1568 O O . ILE B 1 51 ? 0.308 10.375 2.268 1 97.12 51 ILE B O 1
ATOM 1572 N N . VAL B 1 52 ? 0.171 8.383 1.22 1 97.12 52 VAL B N 1
ATOM 1573 C CA . VAL B 1 52 ? 1.534 7.98 1.555 1 97.12 52 VAL B CA 1
ATOM 1574 C C . VAL B 1 52 ? 2.326 7.719 0.275 1 97.12 52 VAL B C 1
ATOM 1576 O O . VAL B 1 52 ? 1.814 7.102 -0.663 1 97.12 52 VAL B O 1
ATOM 1579 N N . GLY B 1 53 ? 3.514 8.211 0.254 1 95.5 53 GLY B N 1
ATOM 1580 C CA . GLY B 1 53 ? 4.352 8.047 -0.922 1 95.5 53 GLY B CA 1
ATOM 1581 C C . GLY B 1 53 ? 5.836 8.156 -0.616 1 95.5 53 GLY B C 1
ATOM 1582 O O . GLY B 1 53 ? 6.242 8.07 0.545 1 95.5 53 GLY B O 1
ATOM 1583 N N . ARG B 1 54 ? 6.566 8.203 -1.669 1 93.81 54 ARG B N 1
ATOM 1584 C CA . ARG B 1 54 ? 8 8.438 -1.543 1 93.81 54 ARG B CA 1
ATOM 1585 C C . ARG B 1 54 ? 8.281 9.789 -0.899 1 93.81 54 ARG B C 1
ATOM 1587 O O . ARG B 1 54 ? 7.508 10.734 -1.063 1 93.81 54 ARG B O 1
ATOM 1594 N N . PRO B 1 55 ? 9.383 9.812 -0.157 1 93 55 PRO B N 1
ATOM 1595 C CA . PRO B 1 55 ? 9.719 11.117 0.417 1 93 55 PRO B CA 1
ATOM 1596 C C . PRO B 1 55 ? 9.875 12.203 -0.642 1 93 55 PRO B C 1
ATOM 1598 O O . PRO B 1 55 ? 10.453 11.961 -1.703 1 93 55 PRO B O 1
ATOM 1601 N N . VAL B 1 56 ? 9.281 13.344 -0.305 1 85.31 56 VAL B N 1
ATOM 1602 C CA . VAL B 1 56 ? 9.359 14.484 -1.213 1 85.31 56 VAL B CA 1
ATOM 1603 C C . VAL B 1 56 ? 10.797 14.984 -1.291 1 85.31 56 VAL B C 1
ATOM 1605 O O . VAL B 1 56 ? 11.266 15.391 -2.359 1 85.31 56 VAL B O 1
ATOM 1608 N N . THR B 1 57 ? 11.398 15.008 -0.146 1 85.75 57 THR B N 1
ATOM 1609 C CA . THR B 1 57 ? 12.812 15.375 -0.113 1 85.75 57 THR B CA 1
ATOM 1610 C C . THR B 1 57 ? 13.672 14.266 -0.701 1 85.75 57 THR B C 1
ATOM 1612 O O . THR B 1 57 ? 13.688 13.148 -0.187 1 85.75 57 THR B O 1
ATOM 1615 N N . ARG B 1 58 ? 14.422 14.492 -1.634 1 86.75 58 ARG B N 1
ATOM 1616 C CA . ARG B 1 58 ? 15.188 13.523 -2.412 1 86.75 58 ARG B CA 1
ATOM 1617 C C . ARG B 1 58 ? 16.156 12.75 -1.523 1 86.75 58 ARG B C 1
ATOM 1619 O O . ARG B 1 58 ? 16.359 11.547 -1.727 1 86.75 58 ARG B O 1
ATOM 1626 N N . HIS B 1 59 ? 16.766 13.477 -0.55 1 88.12 59 HIS B N 1
ATOM 1627 C CA . HIS B 1 59 ? 17.781 12.867 0.29 1 88.12 59 HIS B CA 1
ATOM 1628 C C . HIS B 1 59 ? 17.188 11.75 1.146 1 88.12 59 HIS B C 1
ATOM 1630 O O . HIS B 1 59 ? 17.922 10.875 1.626 1 88.12 59 HIS B O 1
ATOM 1636 N N . LEU B 1 60 ? 15.922 11.812 1.345 1 90.94 60 LEU B N 1
ATOM 1637 C CA . LEU B 1 60 ? 15.273 10.797 2.162 1 90.94 60 LEU B CA 1
ATOM 1638 C C . LEU B 1 60 ? 14.727 9.664 1.293 1 90.94 60 LEU B C 1
ATOM 1640 O O . LEU B 1 60 ? 14.352 8.609 1.806 1 90.94 60 LEU B O 1
ATOM 1644 N N . ASP B 1 61 ? 14.648 9.891 -0.019 1 92.12 61 ASP B N 1
ATOM 1645 C CA . ASP B 1 61 ? 14.148 8.867 -0.927 1 92.12 61 ASP B CA 1
ATOM 1646 C C . ASP B 1 61 ? 15.203 7.797 -1.186 1 92.12 61 ASP B C 1
ATOM 1648 O O . ASP B 1 61 ? 15.789 7.742 -2.27 1 92.12 61 ASP B O 1
ATOM 1652 N N . ASP B 1 62 ? 15.391 6.855 -0.319 1 91.88 62 ASP B N 1
ATOM 1653 C CA . ASP B 1 62 ? 16.453 5.855 -0.334 1 91.88 62 ASP B CA 1
ATOM 1654 C C . ASP B 1 62 ? 15.906 4.473 -0.668 1 91.88 62 ASP B C 1
ATOM 1656 O O . ASP B 1 62 ? 16.594 3.467 -0.497 1 91.88 62 ASP B O 1
ATOM 1660 N N . GLY B 1 63 ? 14.68 4.402 -0.976 1 90.06 63 GLY B N 1
ATOM 1661 C CA . GLY B 1 63 ? 14.055 3.139 -1.335 1 90.06 63 GLY B CA 1
ATOM 1662 C C . GLY B 1 63 ? 13.484 2.396 -0.143 1 90.06 63 GLY B C 1
ATOM 1663 O O . GLY B 1 63 ? 12.75 1.42 -0.309 1 90.06 63 GLY B O 1
ATOM 1664 N N . ALA B 1 64 ? 13.781 2.834 1.04 1 93.5 64 ALA B N 1
ATOM 1665 C CA . ALA B 1 64 ? 13.344 2.133 2.244 1 93.5 64 ALA B CA 1
ATOM 1666 C C . ALA B 1 64 ? 12.547 3.057 3.158 1 93.5 64 ALA B C 1
ATOM 1668 O O . ALA B 1 64 ? 12.062 2.635 4.215 1 93.5 64 ALA B O 1
ATOM 1669 N N . THR B 1 65 ? 12.383 4.293 2.732 1 95.25 65 THR B N 1
ATOM 1670 C CA . THR B 1 65 ? 11.672 5.285 3.529 1 95.25 65 THR B CA 1
ATOM 1671 C C . THR B 1 65 ? 10.367 5.691 2.848 1 95.25 65 THR B C 1
ATOM 1673 O O . THR B 1 65 ? 10.344 5.938 1.641 1 95.25 65 THR B O 1
ATOM 1676 N N . LEU B 1 66 ? 9.328 5.656 3.635 1 95.75 66 LEU B N 1
ATOM 1677 C CA . LEU B 1 66 ? 8.039 6.145 3.176 1 95.75 66 LEU B CA 1
ATOM 1678 C C . LEU B 1 66 ? 7.648 7.43 3.906 1 95.75 66 LEU B C 1
ATOM 1680 O O . LEU B 1 66 ? 8.07 7.648 5.047 1 95.75 66 LEU B O 1
ATOM 1684 N N . GLU B 1 67 ? 6.926 8.258 3.203 1 96.12 67 GLU B N 1
ATOM 1685 C CA . GLU B 1 67 ? 6.461 9.5 3.801 1 96.12 67 GLU B CA 1
ATOM 1686 C C . GLU B 1 67 ? 4.938 9.609 3.744 1 96.12 67 GLU B C 1
ATOM 1688 O O . GLU B 1 67 ? 4.332 9.367 2.697 1 96.12 67 GLU B O 1
ATOM 1693 N N . VAL B 1 68 ? 4.355 9.836 4.898 1 96 68 VAL B N 1
ATOM 1694 C CA . VAL B 1 68 ? 2.986 10.336 4.84 1 96 68 VAL B CA 1
ATOM 1695 C C . VAL B 1 68 ? 2.98 11.766 4.301 1 96 68 VAL B C 1
ATOM 1697 O O . VAL B 1 68 ? 3.273 12.711 5.035 1 96 68 VAL B O 1
ATOM 1700 N N . THR B 1 69 ? 2.561 11.914 3.07 1 94.56 69 THR B N 1
ATOM 1701 C CA . THR B 1 69 ? 2.766 13.164 2.354 1 94.56 69 THR B CA 1
ATOM 1702 C C . THR B 1 69 ? 1.627 14.141 2.639 1 94.56 69 THR B C 1
ATOM 1704 O O . THR B 1 69 ? 1.813 15.359 2.566 1 94.56 69 THR B O 1
ATOM 1707 N N . ARG B 1 70 ? 0.472 13.586 2.893 1 93.38 70 ARG B N 1
ATOM 1708 C CA . ARG B 1 70 ? -0.671 14.453 3.164 1 93.38 70 ARG B CA 1
ATOM 1709 C C . ARG B 1 70 ? -1.721 13.727 3.998 1 93.38 70 ARG B C 1
ATOM 1711 O O . ARG B 1 70 ? -1.999 12.547 3.766 1 93.38 70 ARG B O 1
ATOM 1718 N N . THR B 1 71 ? -2.213 14.383 5.008 1 93.75 71 THR B N 1
ATOM 1719 C CA . THR B 1 71 ? -3.416 13.93 5.695 1 93.75 71 THR B CA 1
ATOM 1720 C C . THR B 1 71 ? -4.488 15.016 5.691 1 93.75 71 THR B C 1
ATOM 1722 O O . THR B 1 71 ? -4.172 16.203 5.605 1 93.75 71 THR B O 1
ATOM 1725 N N . ALA B 1 72 ? -5.672 14.617 5.633 1 94.25 72 ALA B N 1
ATOM 1726 C CA . ALA B 1 72 ? -6.812 15.523 5.77 1 94.25 72 ALA B CA 1
ATOM 1727 C C . ALA B 1 72 ? -7.926 14.883 6.594 1 94.25 72 ALA B C 1
ATOM 1729 O O . ALA B 1 72 ? -8.18 13.68 6.48 1 94.25 72 ALA B O 1
ATOM 1730 N N . SER B 1 73 ? -8.539 15.664 7.41 1 94.25 73 SER B N 1
ATOM 1731 C CA . SER B 1 73 ? -9.664 15.234 8.242 1 94.25 73 SER B CA 1
ATOM 1732 C C . SER B 1 73 ? -10.766 16.281 8.266 1 94.25 73 SER B C 1
ATOM 1734 O O . SER B 1 73 ? -10.5 17.469 8.094 1 94.25 73 SER B O 1
ATOM 1736 N N . ASP B 1 74 ? -11.938 15.844 8.477 1 94.06 74 ASP B N 1
ATOM 1737 C CA . ASP B 1 74 ? -13.047 16.781 8.586 1 94.06 74 ASP B CA 1
ATOM 1738 C C . ASP B 1 74 ? -13.188 17.297 10.016 1 94.06 74 ASP B C 1
ATOM 1740 O O . ASP B 1 74 ? -14.227 17.844 10.391 1 94.06 74 ASP B O 1
ATOM 1744 N N . GLY B 1 75 ? -12.25 17.031 10.859 1 90.25 75 GLY B N 1
ATOM 1745 C CA . GLY B 1 75 ? -12.258 17.5 12.234 1 90.25 75 GLY B CA 1
ATOM 1746 C C . GLY B 1 75 ? -12.617 16.422 13.234 1 90.25 75 GLY B C 1
ATOM 1747 O O . GLY B 1 75 ? -12.539 16.641 14.445 1 90.25 75 GLY B O 1
ATOM 1748 N N . THR B 1 76 ? -13 15.258 12.734 1 92.5 76 THR B N 1
ATOM 1749 C CA . THR B 1 76 ? -13.367 14.148 13.609 1 92.5 76 THR B CA 1
ATOM 1750 C C . THR B 1 76 ? -12.203 13.781 14.531 1 92.5 76 THR B C 1
ATOM 1752 O O . THR B 1 76 ? -11.062 13.641 14.07 1 92.5 76 THR B O 1
ATOM 1755 N N . ARG B 1 77 ? -12.5 13.602 15.703 1 88.81 77 ARG B N 1
ATOM 1756 C CA . ARG B 1 77 ? -11.477 13.312 16.703 1 88.81 77 ARG B CA 1
ATOM 1757 C C . ARG B 1 77 ? -10.781 11.992 16.422 1 88.81 77 ARG B C 1
ATOM 1759 O O . ARG B 1 77 ? -11.43 11.008 16.047 1 88.81 77 ARG B O 1
ATOM 1766 N N . ASN B 1 78 ? -9.414 11.906 16.578 1 88.56 78 ASN B N 1
ATOM 1767 C CA . ASN B 1 78 ? -8.57 10.719 16.531 1 88.56 78 ASN B CA 1
ATOM 1768 C C . ASN B 1 78 ? -8.461 10.156 15.125 1 88.56 78 ASN B C 1
ATOM 1770 O O . ASN B 1 78 ? -7.855 9.102 14.914 1 88.56 78 ASN B O 1
ATOM 1774 N N . ALA B 1 79 ? -9.094 10.812 14.164 1 91.5 79 ALA B N 1
ATOM 1775 C CA . ALA B 1 79 ? -9.078 10.305 12.789 1 91.5 79 ALA B CA 1
ATOM 1776 C C . ALA B 1 79 ? -7.664 10.289 12.227 1 91.5 79 ALA B C 1
ATOM 1778 O O . ALA B 1 79 ? -7.234 9.289 11.641 1 91.5 79 ALA B O 1
ATOM 1779 N N . ASN B 1 80 ? -6.953 11.328 12.5 1 89.19 80 ASN B N 1
ATOM 1780 C CA . ASN B 1 80 ? -5.602 11.43 11.961 1 89.19 80 ASN B CA 1
ATOM 1781 C C . ASN B 1 80 ? -4.656 10.438 12.625 1 89.19 80 ASN B C 1
ATOM 1783 O O . ASN B 1 80 ? -3.832 9.812 11.953 1 89.19 80 ASN B O 1
ATOM 1787 N N . SER B 1 81 ? -4.77 10.312 13.945 1 89.38 81 SER B N 1
ATOM 1788 C CA . SER B 1 81 ? -3.914 9.359 14.656 1 89.38 81 SER B CA 1
ATOM 1789 C C . SER B 1 81 ? -4.141 7.938 14.156 1 89.38 81 SER B C 1
ATOM 1791 O O . SER B 1 81 ? -3.191 7.164 14.023 1 89.38 81 SER B O 1
ATOM 1793 N N . LEU B 1 82 ? -5.391 7.574 13.914 1 92.62 82 LEU B N 1
ATOM 1794 C CA . LEU B 1 82 ? -5.719 6.262 13.367 1 92.62 82 LEU B CA 1
ATOM 1795 C C . LEU B 1 82 ? -5.027 6.039 12.023 1 92.62 82 LEU B C 1
ATOM 1797 O O . LEU B 1 82 ? -4.5 4.957 11.766 1 92.62 82 LEU B O 1
ATOM 1801 N N . LEU B 1 83 ? -5 7.035 11.242 1 95.62 83 LEU B N 1
ATOM 1802 C CA . LEU B 1 83 ? -4.41 6.93 9.914 1 95.62 83 LEU B CA 1
ATOM 1803 C C . LEU B 1 83 ? -2.896 6.75 10 1 95.62 83 LEU B C 1
ATOM 1805 O O . LEU B 1 83 ? -2.311 6 9.219 1 95.62 83 LEU B O 1
ATOM 1809 N N . TYR B 1 84 ? -2.27 7.449 10.93 1 92.88 84 TYR B N 1
ATOM 1810 C CA . TYR B 1 84 ? -0.828 7.305 11.094 1 92.88 84 TYR B CA 1
ATOM 1811 C C . TYR B 1 84 ? -0.468 5.887 11.516 1 92.88 84 TYR B C 1
ATOM 1813 O O . TYR B 1 84 ? 0.514 5.316 11.031 1 92.88 84 TYR B O 1
ATOM 1821 N N . GLY B 1 85 ? -1.285 5.344 12.398 1 92.5 85 GLY B N 1
ATOM 1822 C CA . GLY B 1 85 ? -1.078 3.951 12.773 1 92.5 85 GLY B CA 1
ATOM 1823 C C . GLY B 1 85 ? -1.229 2.992 11.609 1 92.5 85 GLY B C 1
ATOM 1824 O O . GLY B 1 85 ? -0.42 2.078 11.438 1 92.5 85 GLY B O 1
ATOM 1825 N N . ALA B 1 86 ? -2.227 3.184 10.852 1 95.31 86 ALA B N 1
ATOM 1826 C CA . ALA B 1 86 ? -2.482 2.344 9.688 1 95.31 86 ALA B CA 1
ATOM 1827 C C . ALA B 1 86 ? -1.347 2.453 8.672 1 95.31 86 ALA B C 1
ATOM 1829 O O . ALA B 1 86 ? -0.901 1.444 8.117 1 95.31 86 ALA B O 1
ATOM 1830 N N . ALA B 1 87 ? -0.918 3.672 8.414 1 94.88 87 ALA B N 1
ATOM 1831 C CA . ALA B 1 87 ? 0.182 3.904 7.48 1 94.88 87 ALA B CA 1
ATOM 1832 C C . ALA B 1 87 ? 1.444 3.172 7.926 1 94.88 87 ALA B C 1
ATOM 1834 O O . ALA B 1 87 ? 2.156 2.592 7.102 1 94.88 87 ALA B O 1
ATOM 1835 N N . TRP B 1 88 ? 1.653 3.184 9.172 1 91.5 88 TRP B N 1
ATOM 1836 C CA . TRP B 1 88 ? 2.82 2.504 9.727 1 91.5 88 TRP B CA 1
ATOM 1837 C C . TRP B 1 88 ? 2.723 0.997 9.523 1 91.5 88 TRP B C 1
ATOM 1839 O O . TRP B 1 88 ? 3.676 0.363 9.062 1 91.5 88 TRP B O 1
ATOM 1849 N N . ARG B 1 89 ? 1.641 0.438 9.828 1 94.5 89 ARG B N 1
ATOM 1850 C CA . ARG B 1 89 ? 1.448 -1.001 9.68 1 94.5 89 ARG B CA 1
ATOM 1851 C C . ARG B 1 89 ? 1.577 -1.423 8.219 1 94.5 89 ARG B C 1
ATOM 1853 O O . ARG B 1 89 ? 2.184 -2.451 7.918 1 94.5 89 ARG B O 1
ATOM 1860 N N . ALA B 1 90 ? 0.99 -0.649 7.383 1 97.06 90 ALA B N 1
ATOM 1861 C CA . ALA B 1 90 ? 1.086 -0.956 5.957 1 97.06 90 ALA B CA 1
ATOM 1862 C C . ALA B 1 90 ? 2.531 -0.866 5.473 1 97.06 90 ALA B C 1
ATOM 1864 O O . ALA B 1 90 ? 3.004 -1.742 4.746 1 97.06 90 ALA B O 1
ATOM 1865 N N . ALA B 1 91 ? 3.205 0.172 5.848 1 96.25 91 ALA B N 1
ATOM 1866 C CA . ALA B 1 91 ? 4.598 0.364 5.457 1 96.25 91 ALA B CA 1
ATOM 1867 C C . ALA B 1 91 ? 5.465 -0.807 5.914 1 96.25 91 ALA B C 1
ATOM 1869 O O . ALA B 1 91 ? 6.277 -1.325 5.145 1 96.25 91 ALA B O 1
ATOM 1870 N N . LYS B 1 92 ? 5.262 -1.205 7.109 1 94.62 92 LYS B N 1
ATOM 1871 C CA . LYS B 1 92 ? 6.016 -2.334 7.648 1 94.62 92 LYS B CA 1
ATOM 1872 C C . LYS B 1 92 ? 5.73 -3.611 6.867 1 94.62 92 LYS B C 1
ATOM 1874 O O . LYS B 1 92 ? 6.648 -4.375 6.559 1 94.62 92 LYS B O 1
ATOM 1879 N N . ALA B 1 93 ? 4.504 -3.797 6.629 1 96.12 93 ALA B N 1
ATOM 1880 C CA . ALA B 1 93 ? 4.105 -4.988 5.883 1 96.12 93 ALA B CA 1
ATOM 1881 C C . ALA B 1 93 ? 4.746 -5.008 4.496 1 96.12 93 ALA B C 1
ATOM 1883 O O . ALA B 1 93 ? 5.035 -6.078 3.955 1 96.12 93 ALA B O 1
ATOM 1884 N N . LEU B 1 94 ? 5.02 -3.869 3.973 1 96.75 94 LEU B N 1
ATOM 1885 C CA . LEU B 1 94 ? 5.57 -3.77 2.625 1 96.75 94 LEU B CA 1
ATOM 1886 C C . LEU B 1 94 ? 7.094 -3.734 2.658 1 96.75 94 LEU B C 1
ATOM 1888 O O . LEU B 1 94 ? 7.738 -3.578 1.62 1 96.75 94 LEU B O 1
ATOM 1892 N N . GLY B 1 95 ? 7.66 -3.732 3.863 1 96.12 95 GLY B N 1
ATOM 1893 C CA . GLY B 1 95 ? 9.102 -3.885 3.99 1 96.12 95 GLY B CA 1
ATOM 1894 C C . GLY B 1 95 ? 9.828 -2.562 4.133 1 96.12 95 GLY B C 1
ATOM 1895 O O . GLY B 1 95 ? 11.062 -2.514 4.059 1 96.12 95 GLY B O 1
ATOM 1896 N N . TYR B 1 96 ? 9.055 -1.521 4.246 1 96.56 96 TYR B N 1
ATOM 1897 C CA . TYR B 1 96 ? 9.711 -0.247 4.527 1 96.56 96 TYR B CA 1
ATOM 1898 C C . TYR B 1 96 ? 10.266 -0.219 5.945 1 96.56 96 TYR B C 1
ATOM 1900 O O . TYR B 1 96 ? 9.648 -0.764 6.867 1 96.56 96 TYR B O 1
ATOM 1908 N N . ARG B 1 97 ? 11.328 0.468 6.098 1 93.88 97 ARG B N 1
ATOM 1909 C CA . ARG B 1 97 ? 12.016 0.446 7.383 1 93.88 97 ARG B CA 1
ATOM 1910 C C . ARG B 1 97 ? 11.867 1.777 8.109 1 93.88 97 ARG B C 1
ATOM 1912 O O . ARG B 1 97 ? 12.023 1.845 9.328 1 93.88 97 ARG B O 1
ATOM 1919 N N . ARG B 1 98 ? 11.664 2.812 7.289 1 94.31 98 ARG B N 1
ATOM 1920 C CA . ARG B 1 98 ? 11.539 4.152 7.855 1 94.31 98 ARG B CA 1
ATOM 1921 C C . ARG B 1 98 ? 10.289 4.855 7.34 1 94.31 98 ARG B C 1
ATOM 1923 O O . ARG B 1 98 ? 9.945 4.738 6.16 1 94.31 98 ARG B O 1
ATOM 1930 N N . ARG B 1 99 ? 9.602 5.566 8.234 1 93.75 99 ARG B N 1
ATOM 1931 C CA . ARG B 1 99 ? 8.406 6.34 7.922 1 93.75 99 ARG B CA 1
ATOM 1932 C C . ARG B 1 99 ? 8.508 7.754 8.484 1 93.75 99 ARG B C 1
ATOM 1934 O O . ARG B 1 99 ? 8.742 7.934 9.68 1 93.75 99 ARG B O 1
ATOM 1941 N N . VAL B 1 100 ? 8.312 8.664 7.66 1 94.62 100 VAL B N 1
ATOM 1942 C CA . VAL B 1 100 ? 8.477 10.047 8.109 1 94.62 100 VAL B CA 1
ATOM 1943 C C . VAL B 1 100 ? 7.281 10.883 7.66 1 94.62 100 VAL B C 1
ATOM 1945 O O . VAL B 1 100 ? 6.449 10.414 6.879 1 94.62 100 VAL B O 1
ATOM 1948 N N . THR B 1 101 ? 7.18 12 8.242 1 94.06 101 THR B N 1
ATOM 1949 C CA . THR B 1 101 ? 6.242 13.031 7.812 1 94.06 101 THR B CA 1
ATOM 1950 C C . THR B 1 101 ? 6.695 14.406 8.289 1 94.06 101 THR B C 1
ATOM 1952 O O . THR B 1 101 ? 7.602 14.516 9.117 1 94.06 101 THR B O 1
ATOM 1955 N N . TYR B 1 102 ? 6.066 15.422 7.711 1 89.69 102 TYR B N 1
ATOM 1956 C CA . TYR B 1 102 ? 6.371 16.797 8.102 1 89.69 102 TYR B CA 1
ATOM 1957 C C . TYR B 1 102 ? 5.145 17.484 8.695 1 89.69 102 TYR B C 1
ATOM 1959 O O . TYR B 1 102 ? 4.02 17.234 8.258 1 89.69 102 TYR B O 1
ATOM 1967 N N . THR B 1 103 ? 5.395 18.203 9.633 1 87.06 103 THR B N 1
ATOM 1968 C CA . THR B 1 103 ? 4.398 19.172 10.086 1 87.06 103 THR B CA 1
ATOM 1969 C C . THR B 1 103 ? 4.895 20.594 9.859 1 87.06 103 THR B C 1
ATOM 1971 O O . THR B 1 103 ? 6.102 20.844 9.789 1 87.06 103 THR B O 1
ATOM 1974 N N . GLN B 1 104 ? 3.961 21.391 9.562 1 81.5 104 GLN B N 1
ATOM 1975 C CA . GLN B 1 104 ? 4.312 22.797 9.383 1 81.5 104 GLN B CA 1
ATOM 1976 C C . GLN B 1 104 ? 3.717 23.656 10.492 1 81.5 104 GLN B C 1
ATOM 1978 O O . GLN B 1 104 ? 3.006 23.156 11.359 1 81.5 104 GLN B O 1
ATOM 1983 N N . ASP B 1 105 ? 4.094 24.953 10.352 1 72.56 105 ASP B N 1
ATOM 1984 C CA . ASP B 1 105 ? 3.6 25.891 11.359 1 72.56 105 ASP B CA 1
ATOM 1985 C C . ASP B 1 105 ? 2.072 25.906 11.383 1 72.56 105 ASP B C 1
ATOM 1987 O O . ASP B 1 105 ? 1.429 25.953 10.336 1 72.56 105 ASP B O 1
ATOM 1991 N N . GLY B 1 106 ? 1.492 25.766 12.484 1 74.12 106 GLY B N 1
ATOM 1992 C CA . GLY B 1 106 ? 0.048 25.719 12.656 1 74.12 106 GLY B CA 1
ATOM 1993 C C . GLY B 1 106 ? -0.47 24.312 12.914 1 74.12 106 GLY B C 1
ATOM 1994 O O . GLY B 1 106 ? -1.603 24.141 13.367 1 74.12 106 GLY B O 1
ATOM 1995 N N . GLU B 1 107 ? 0.406 23.344 12.477 1 78.75 107 GLU B N 1
ATOM 1996 C CA . GLU B 1 107 ? 0.069 21.953 12.797 1 78.75 107 GLU B CA 1
ATOM 1997 C C . GLU B 1 107 ? 0.682 21.531 14.133 1 78.75 107 GLU B C 1
ATOM 1999 O O . GLU B 1 107 ? 1.905 21.531 14.281 1 78.75 107 GLU B O 1
ATOM 2004 N N . SER B 1 108 ? -0.127 21.328 15.117 1 80.31 108 SER B N 1
ATOM 2005 C CA . SER B 1 108 ? 0.338 21.094 16.484 1 80.31 108 SER B CA 1
ATOM 2006 C C . SER B 1 108 ? 1.176 19.828 16.562 1 80.31 108 SER B C 1
ATOM 2008 O O . SER B 1 108 ? 2.021 19.688 17.453 1 80.31 108 SER B O 1
ATOM 2010 N N . GLY B 1 109 ? 0.916 18.844 15.719 1 85.62 109 GLY B N 1
ATOM 2011 C CA . GLY B 1 109 ? 1.59 17.547 15.797 1 85.62 109 GLY B CA 1
ATOM 2012 C C . GLY B 1 109 ? 1.015 16.641 16.859 1 85.62 109 GLY B C 1
ATOM 2013 O O . GLY B 1 109 ? 1.609 15.617 17.203 1 85.62 109 GLY B O 1
ATOM 2014 N N . ALA B 1 110 ? -0.062 17.047 17.5 1 85.81 110 ALA B N 1
ATOM 2015 C CA . ALA B 1 110 ? -0.67 16.281 18.594 1 85.81 110 ALA B CA 1
ATOM 2016 C C . ALA B 1 110 ? -0.98 14.852 18.156 1 85.81 110 ALA B C 1
ATOM 2018 O O . ALA B 1 110 ? -0.715 13.898 18.891 1 85.81 110 ALA B O 1
ATOM 2019 N N . SER B 1 111 ? -1.524 14.695 16.953 1 86.06 111 SER B N 1
ATOM 2020 C CA . SER B 1 111 ? -1.854 13.367 16.453 1 86.06 111 SER B CA 1
ATOM 2021 C C . SER B 1 111 ? -0.599 12.523 16.266 1 86.06 111 SER B C 1
ATOM 2023 O O . SER B 1 111 ? -0.615 11.312 16.516 1 86.06 111 SER B O 1
ATOM 2025 N N . LEU B 1 112 ? 0.464 13.07 15.875 1 89.5 112 LEU B N 1
ATOM 2026 C CA . LEU B 1 112 ? 1.728 12.367 15.688 1 89.5 112 LEU B CA 1
ATOM 2027 C C . LEU B 1 112 ? 2.309 11.922 17.031 1 89.5 112 LEU B C 1
ATOM 2029 O O . LEU B 1 112 ? 2.73 10.773 17.172 1 89.5 112 LEU B O 1
ATOM 2033 N N . ARG B 1 113 ? 2.217 12.859 17.953 1 88.25 113 ARG B N 1
ATOM 2034 C CA . ARG B 1 113 ? 2.689 12.508 19.281 1 88.25 113 ARG B CA 1
ATOM 2035 C C . ARG B 1 113 ? 1.855 11.383 19.891 1 88.25 113 ARG B C 1
ATOM 2037 O O . ARG B 1 113 ? 2.398 10.461 20.5 1 88.25 113 ARG B O 1
ATOM 2044 N N . GLY B 1 114 ? 0.577 11.523 19.688 1 84.5 114 GLY B N 1
ATOM 2045 C CA . GLY B 1 114 ? -0.319 10.484 20.172 1 84.5 114 GLY B CA 1
ATOM 2046 C C . GLY B 1 114 ? -0.05 9.125 19.547 1 84.5 114 GLY B C 1
ATOM 2047 O O . GLY B 1 114 ? -0.266 8.086 20.172 1 84.5 114 GLY B O 1
ATOM 2048 N N . ALA B 1 115 ? 0.453 9.109 18.344 1 85.19 115 ALA B N 1
ATOM 2049 C CA . ALA B 1 115 ? 0.738 7.871 17.625 1 85.19 115 ALA B CA 1
ATOM 2050 C C . ALA B 1 115 ? 2.164 7.398 17.891 1 85.19 115 ALA B C 1
ATOM 2052 O O . ALA B 1 115 ? 2.609 6.398 17.312 1 85.19 115 ALA B O 1
ATOM 2053 N N . GLY B 1 116 ? 2.971 8.234 18.719 1 86.81 116 GLY B N 1
ATOM 2054 C CA . GLY B 1 116 ? 4.293 7.805 19.141 1 86.81 116 GLY B CA 1
ATOM 2055 C C . GLY B 1 116 ? 5.402 8.297 18.234 1 86.81 116 GLY B C 1
ATOM 2056 O O . GLY B 1 116 ? 6.543 7.848 18.328 1 86.81 116 GLY B O 1
ATOM 2057 N N . TRP B 1 117 ? 5.055 9.133 17.375 1 90.69 117 TRP B N 1
ATOM 2058 C CA . TRP B 1 117 ? 6.059 9.672 16.453 1 90.69 117 TRP B CA 1
ATOM 2059 C C . TRP B 1 117 ? 6.992 10.633 17.188 1 90.69 117 TRP B C 1
ATOM 2061 O O . TRP B 1 117 ? 6.586 11.297 18.141 1 90.69 117 TRP B O 1
ATOM 2071 N N . LEU B 1 118 ? 8.234 10.695 16.688 1 92.19 118 LEU B N 1
ATOM 2072 C CA . LEU B 1 118 ? 9.25 11.555 17.281 1 92.19 118 LEU B CA 1
ATOM 2073 C C . LEU B 1 118 ? 9.758 12.578 16.266 1 92.19 118 LEU B C 1
ATOM 2075 O O . LEU B 1 118 ? 9.906 12.266 15.086 1 92.19 118 LEU B O 1
ATOM 2079 N N . ILE B 1 119 ? 10.008 13.773 16.812 1 91.69 119 ILE B N 1
ATOM 2080 C CA . ILE B 1 119 ? 10.656 14.773 15.984 1 91.69 119 ILE B CA 1
ATOM 2081 C C . ILE B 1 119 ? 12.141 14.438 15.836 1 91.69 119 ILE B C 1
ATOM 2083 O O . ILE B 1 119 ? 12.844 14.273 16.828 1 91.69 119 ILE B O 1
ATOM 2087 N N . ILE B 1 120 ? 12.602 14.398 14.594 1 91.19 120 ILE B N 1
ATOM 2088 C CA . ILE B 1 120 ? 13.984 13.992 14.414 1 91.19 120 ILE B CA 1
ATOM 2089 C C . ILE B 1 120 ? 14.781 15.133 13.789 1 91.19 120 ILE B C 1
ATOM 2091 O O . ILE B 1 120 ? 16.016 15.102 13.766 1 91.19 120 ILE B O 1
ATOM 2095 N N . ALA B 1 121 ? 14.117 16.109 13.25 1 89.19 121 ALA B N 1
ATOM 2096 C CA . ALA B 1 121 ? 14.812 17.266 12.695 1 89.19 121 ALA B CA 1
ATOM 2097 C C . ALA B 1 121 ? 13.867 18.453 12.539 1 89.19 121 ALA B C 1
ATOM 2099 O O . ALA B 1 121 ? 12.641 18.281 12.508 1 89.19 121 ALA B O 1
ATOM 2100 N N . SER B 1 122 ? 14.414 19.672 12.547 1 86.19 122 SER B N 1
ATOM 2101 C CA . SER B 1 122 ? 13.719 20.922 12.203 1 86.19 122 SER B CA 1
ATOM 2102 C C . SER B 1 122 ? 14.312 21.547 10.953 1 86.19 122 SER B C 1
ATOM 2104 O O . SER B 1 122 ? 15.531 21.625 10.805 1 86.19 122 SER B O 1
ATOM 2106 N N . ARG B 1 123 ? 13.383 21.812 10.016 1 77.56 123 ARG B N 1
ATOM 2107 C CA . ARG B 1 123 ? 13.859 22.406 8.773 1 77.56 123 ARG B CA 1
ATOM 2108 C C . ARG B 1 123 ? 13.43 23.875 8.664 1 77.56 123 ARG B C 1
ATOM 2110 O O . ARG B 1 123 ? 12.242 24.188 8.812 1 77.56 123 ARG B O 1
ATOM 2117 N N . PRO B 1 124 ? 14.445 24.641 8.445 1 72.44 124 PRO B N 1
ATOM 2118 C CA . PRO B 1 124 ? 14.109 26.062 8.336 1 72.44 124 PRO B CA 1
ATOM 2119 C C . PRO B 1 124 ? 13.25 26.375 7.109 1 72.44 124 PRO B C 1
ATOM 2121 O O . PRO B 1 124 ? 13.227 25.594 6.16 1 72.44 124 PRO B O 1
ATOM 2124 N N . PRO B 1 125 ? 12.484 27.422 7.258 1 65.81 125 PRO B N 1
ATOM 2125 C CA . PRO B 1 125 ? 11.688 27.844 6.105 1 65.81 125 PRO B CA 1
ATOM 2126 C C . PRO B 1 125 ? 12.508 27.953 4.824 1 65.81 125 PRO B C 1
ATOM 2128 O O . PRO B 1 125 ? 13.664 28.375 4.867 1 65.81 125 PRO B O 1
ATOM 2131 N N . ARG B 1 126 ? 12.18 27.031 3.875 1 57.66 126 ARG B N 1
ATOM 2132 C CA . ARG B 1 126 ? 12.891 27.172 2.607 1 57.66 126 ARG B CA 1
ATOM 2133 C C . ARG B 1 126 ? 12.539 28.484 1.932 1 57.66 126 ARG B C 1
ATOM 2135 O O . ARG B 1 126 ? 11.391 28.938 1.973 1 57.66 126 ARG B O 1
ATOM 2142 N N . ALA B 1 127 ? 13.57 29.141 1.611 1 53.19 127 ALA B N 1
ATOM 2143 C CA . ALA B 1 127 ? 13.375 30.328 0.79 1 53.19 127 ALA B CA 1
ATOM 2144 C C . ALA B 1 127 ? 12.781 29.969 -0.569 1 53.19 127 ALA B C 1
ATOM 2146 O O . ALA B 1 127 ? 13 28.875 -1.078 1 53.19 127 ALA B O 1
ATOM 2147 N N . GLY B 1 128 ? 11.547 30.203 -0.809 1 52.28 128 GLY B N 1
ATOM 2148 C CA . GLY B 1 128 ? 11.039 29.969 -2.152 1 52.28 128 GLY B CA 1
ATOM 2149 C C . GLY B 1 128 ? 12.117 30.047 -3.219 1 52.28 128 GLY B C 1
ATOM 2150 O O . GLY B 1 128 ? 13.188 30.625 -2.988 1 52.28 128 GLY B O 1
ATOM 2151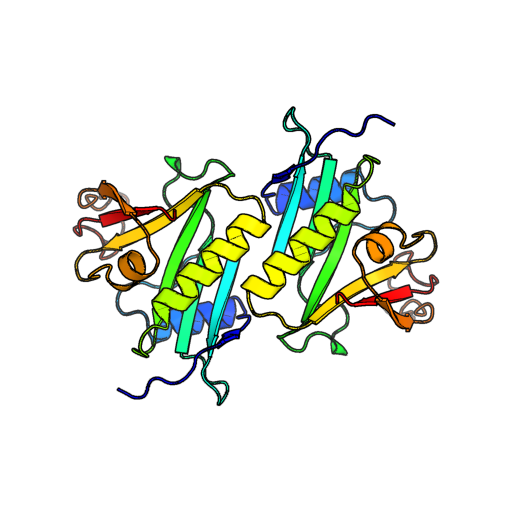 N N . TRP B 1 129 ? 12.273 28.984 -3.887 1 50.88 129 TRP B N 1
ATOM 2152 C CA . TRP B 1 129 ? 13.242 29.078 -4.973 1 50.88 129 TRP B CA 1
ATOM 2153 C C . TRP B 1 129 ? 12.914 30.266 -5.887 1 50.88 129 TRP B C 1
ATOM 2155 O O . TRP B 1 129 ? 11.773 30.406 -6.336 1 50.88 129 TRP B O 1
ATOM 2165 N N . HIS B 1 130 ? 13.453 31.359 -5.672 1 50.03 130 HIS B N 1
ATOM 2166 C CA . HIS B 1 130 ? 13.273 32.5 -6.578 1 50.03 130 HIS B CA 1
ATOM 2167 C C . HIS B 1 130 ? 14.43 32.594 -7.566 1 50.03 130 HIS B C 1
ATOM 2169 O O . HIS B 1 130 ? 15.594 32.562 -7.172 1 50.03 130 HIS B O 1
ATOM 2175 N N . THR B 1 131 ? 14.18 32.062 -8.766 1 54.09 131 THR B N 1
ATOM 2176 C CA . THR B 1 131 ? 15.102 32.562 -9.781 1 54.09 131 THR B CA 1
ATOM 2177 C C . THR B 1 131 ? 14.438 33.656 -10.633 1 54.09 131 THR B C 1
ATOM 2179 O O . THR B 1 131 ? 13.273 33.5 -11.008 1 54.09 131 THR B O 1
ATOM 2182 N N . PRO B 1 132 ? 15.078 34.812 -10.68 1 53.97 132 PRO B N 1
ATOM 2183 C CA . PRO B 1 132 ? 14.531 35.906 -11.477 1 53.97 132 PRO B CA 1
ATOM 2184 C C . PRO B 1 132 ? 13.883 35.438 -12.773 1 53.97 132 PRO B C 1
ATOM 2186 O O . PRO B 1 132 ? 12.852 35.969 -13.195 1 53.97 132 PRO B O 1
ATOM 2189 N N . SER B 1 133 ? 14.352 34.562 -13.555 1 57.34 133 SER B N 1
ATOM 2190 C CA . SER B 1 133 ? 13.898 34.156 -14.875 1 57.34 133 SER B CA 1
ATOM 2191 C C . SER B 1 133 ? 12.75 33.156 -14.789 1 57.34 133 SER B C 1
ATOM 2193 O O . SER B 1 133 ? 12.047 32.938 -15.766 1 57.34 133 SER B O 1
ATOM 2195 N N . ARG B 1 134 ? 12.641 32.469 -13.719 1 51.94 134 ARG B N 1
ATOM 2196 C CA . ARG B 1 134 ? 11.508 31.578 -13.531 1 51.94 134 ARG B CA 1
ATOM 2197 C C . ARG B 1 134 ? 10.859 31.797 -12.164 1 51.94 134 ARG B C 1
ATOM 2199 O O . ARG B 1 134 ? 11.133 31.047 -11.219 1 51.94 134 ARG B O 1
ATOM 2206 N N . PRO B 1 135 ? 10.203 32.875 -12.117 1 48.69 135 PRO B N 1
ATOM 2207 C CA . PRO B 1 135 ? 9.555 33.219 -10.844 1 48.69 135 PRO B CA 1
ATOM 2208 C C . PRO B 1 135 ? 8.641 32.094 -10.352 1 48.69 135 PRO B C 1
ATOM 2210 O O . PRO B 1 135 ? 7.879 31.516 -11.133 1 48.69 135 PRO B O 1
ATOM 2213 N N . ARG B 1 136 ? 9.062 31.109 -9.602 1 50.97 136 ARG B N 1
ATOM 2214 C CA . ARG B 1 136 ? 8.141 30.109 -9.07 1 50.97 136 ARG B CA 1
ATOM 2215 C C . ARG B 1 136 ? 7.184 30.719 -8.062 1 50.97 136 ARG B C 1
ATOM 2217 O O . ARG B 1 136 ? 7.566 31.609 -7.293 1 50.97 136 ARG B O 1
ATOM 2224 N N . ALA B 1 137 ? 5.98 30.703 -8.312 1 51.19 137 ALA B N 1
ATOM 2225 C CA . ALA B 1 137 ? 4.926 31.141 -7.402 1 51.19 137 ALA B CA 1
ATOM 2226 C C . ALA B 1 137 ? 5.184 30.625 -5.984 1 51.19 137 ALA B C 1
ATOM 2228 O O . ALA B 1 137 ? 5.727 29.531 -5.797 1 51.19 137 ALA B O 1
ATOM 2229 N N . GLY B 1 138 ? 5.52 31.484 -5.117 1 47.5 138 GLY B N 1
ATOM 2230 C CA . GLY B 1 138 ? 5.641 31.109 -3.717 1 47.5 138 GLY B CA 1
ATOM 2231 C C . GLY B 1 138 ? 4.68 30.016 -3.305 1 47.5 138 GLY B C 1
ATOM 2232 O O . GLY B 1 138 ? 3.477 30.109 -3.557 1 47.5 138 GLY B O 1
ATOM 2233 N N . HIS B 1 139 ? 4.992 28.922 -3.623 1 46.12 139 HIS B N 1
ATOM 2234 C CA . HIS B 1 139 ? 4.047 27.953 -3.092 1 46.12 139 HIS B CA 1
ATOM 2235 C C . HIS B 1 139 ? 3.898 28.094 -1.581 1 46.12 139 HIS B C 1
ATOM 2237 O O . HIS B 1 139 ? 4.797 27.703 -0.826 1 46.12 139 HIS B O 1
ATOM 2243 N N . GLY B 1 140 ? 3.197 29.156 -1.204 1 46.75 140 GLY B N 1
ATOM 2244 C CA . GLY B 1 140 ? 2.678 29.453 0.119 1 46.75 140 GLY B CA 1
ATOM 2245 C C . GLY B 1 140 ? 3.535 28.906 1.239 1 46.75 140 GLY B C 1
ATOM 2246 O O . GLY B 1 140 ? 3.248 29.125 2.418 1 46.75 140 GLY B O 1
ATOM 2247 N N . ASN B 1 141 ? 4.395 27.969 0.908 1 51.72 141 ASN B N 1
ATOM 2248 C CA . ASN B 1 141 ? 5.16 27.391 2 1 51.72 141 ASN B CA 1
ATOM 2249 C C . ASN B 1 141 ? 6.504 28.094 2.186 1 51.72 141 ASN B C 1
ATOM 2251 O O . ASN B 1 141 ? 7.379 27.578 2.887 1 51.72 141 ASN B O 1
ATOM 2255 N N . ASP B 1 142 ? 6.824 29.094 1.571 1 53.28 142 ASP B N 1
ATOM 2256 C CA . ASP B 1 142 ? 8.125 29.75 1.475 1 53.28 142 ASP B CA 1
ATOM 2257 C C . ASP B 1 142 ? 8.539 30.359 2.816 1 53.28 142 ASP B C 1
ATOM 2259 O O . ASP B 1 142 ? 9.727 30.5 3.1 1 53.28 142 ASP B O 1
ATOM 2263 N N . HIS B 1 143 ? 7.754 29.969 3.953 1 58.53 143 HIS B N 1
ATOM 2264 C CA . HIS B 1 143 ? 8.227 30.625 5.168 1 58.53 143 HIS B CA 1
ATOM 2265 C C . HIS B 1 143 ? 7.789 29.875 6.414 1 58.53 143 HIS B C 1
ATOM 2267 O O . HIS B 1 143 ? 7.621 30.469 7.48 1 58.53 143 HIS B O 1
ATOM 2273 N N . VAL B 1 144 ? 7.586 28.609 6.23 1 63.69 144 VAL B N 1
ATOM 2274 C CA . VAL B 1 144 ? 7.09 27.938 7.422 1 63.69 144 VAL B CA 1
ATOM 2275 C C . VAL B 1 144 ? 8.062 26.828 7.824 1 63.69 144 VAL B C 1
ATOM 2277 O O . VAL B 1 144 ? 8.5 26.047 6.984 1 63.69 144 VAL B O 1
ATOM 2280 N N . THR B 1 145 ? 8.617 27.047 9.086 1 76.19 145 THR B N 1
ATOM 2281 C CA . THR B 1 145 ? 9.422 25.969 9.664 1 76.19 145 THR B CA 1
ATOM 2282 C C . THR B 1 145 ? 8.68 24.641 9.586 1 76.19 145 THR B C 1
ATOM 2284 O O . THR B 1 145 ? 7.473 24.578 9.836 1 76.19 145 THR B O 1
ATOM 2287 N N . ARG B 1 146 ? 9.477 23.703 9.133 1 85.75 146 ARG B N 1
ATOM 2288 C CA . ARG B 1 146 ? 8.906 22.359 9.078 1 85.75 146 ARG B CA 1
ATOM 2289 C C . ARG B 1 146 ? 9.609 21.422 10.047 1 85.75 146 ARG B C 1
ATOM 2291 O O . ARG B 1 146 ? 10.82 21.516 10.25 1 85.75 146 ARG B O 1
ATOM 2298 N N . LEU B 1 147 ? 8.75 20.641 10.773 1 89.25 147 LEU B N 1
ATOM 2299 C CA . LEU B 1 147 ? 9.297 19.594 11.633 1 89.25 147 LEU B CA 1
ATOM 2300 C C . LEU B 1 147 ? 9.211 18.234 10.953 1 89.25 147 LEU B C 1
ATOM 2302 O O . LEU B 1 147 ? 8.164 17.875 10.422 1 89.25 147 LEU B O 1
ATOM 2306 N N . LEU B 1 148 ? 10.344 17.578 10.945 1 91.56 148 LEU B N 1
ATOM 2307 C CA . LEU B 1 148 ? 10.391 16.219 10.414 1 91.56 148 LEU B CA 1
ATOM 2308 C C . LEU B 1 148 ? 10.133 15.188 11.516 1 91.56 148 LEU B C 1
ATOM 2310 O O . LEU B 1 148 ? 10.82 15.18 12.539 1 91.56 148 LEU B O 1
ATOM 2314 N N . TRP B 1 149 ? 9.125 14.438 11.312 1 92.81 149 TRP B N 1
ATOM 2315 C CA . TRP B 1 149 ? 8.711 13.398 12.25 1 92.81 149 TRP B CA 1
ATOM 2316 C C . TRP B 1 149 ? 9.055 12.008 11.727 1 92.81 149 TRP B C 1
ATOM 2318 O O . TRP B 1 149 ? 8.984 11.766 10.523 1 92.81 149 TRP B O 1
ATOM 2328 N N . GLN B 1 150 ? 9.438 11.102 12.633 1 93.31 150 GLN B N 1
ATOM 2329 C CA . GLN B 1 150 ? 9.68 9.703 12.273 1 93.31 150 GLN B CA 1
ATOM 2330 C C . GLN B 1 150 ? 8.875 8.766 13.172 1 93.31 150 GLN B C 1
ATOM 2332 O O . GLN B 1 150 ? 8.805 8.961 14.383 1 93.31 150 GLN B O 1
ATOM 2337 N N . ALA B 1 151 ? 8.281 7.73 12.5 1 91.38 151 ALA B N 1
ATOM 2338 C CA . ALA B 1 151 ? 7.543 6.723 13.25 1 91.38 151 ALA B CA 1
ATOM 2339 C C . ALA B 1 151 ? 8.484 5.82 14.047 1 91.38 151 ALA B C 1
ATOM 2341 O O . ALA B 1 151 ? 9.648 5.641 13.664 1 91.38 151 ALA B O 1
ATOM 2342 N N . PRO B 1 152 ? 7.965 5.316 15.18 1 84.31 152 PRO B N 1
ATOM 2343 C CA . PRO B 1 152 ? 8.812 4.453 16 1 84.31 152 PRO B CA 1
ATOM 2344 C C . PRO B 1 152 ? 9.195 3.154 15.297 1 84.31 152 PRO B C 1
ATOM 2346 O O . PRO B 1 152 ? 8.469 2.691 14.414 1 84.31 152 PRO B O 1
#

pLDDT: mean 85.57, std 14.93, range [41.75, 98.0]

Solvent-accessible surface area (backbone atoms only — not comparable to full-atom values): 16512 Å² total; per-residue (Å²): 128,83,83,64,65,66,44,59,26,48,41,52,72,67,57,46,38,52,48,22,56,72,47,29,89,85,50,73,54,72,94,68,62,51,50,43,31,25,30,19,37,91,86,63,48,76,41,24,38,34,37,27,20,69,35,84,54,65,91,54,48,74,68,35,34,38,14,53,75,43,70,25,48,75,71,57,79,67,40,64,28,52,42,54,52,28,52,49,47,23,36,48,37,30,25,34,78,40,42,33,34,71,40,42,74,90,52,85,52,60,45,44,49,74,62,54,35,39,80,78,47,77,40,69,42,48,67,50,68,71,41,93,89,54,69,49,72,61,63,88,53,44,64,42,47,30,39,36,32,32,57,120,128,84,84,64,66,66,43,58,25,49,40,54,72,68,57,44,37,52,47,21,56,74,47,28,88,84,51,72,53,72,93,70,62,49,49,44,32,26,30,20,39,90,88,63,50,75,40,24,36,32,36,28,19,68,34,84,52,65,92,54,48,72,68,37,33,38,14,52,74,43,69,26,47,76,73,58,79,67,41,65,29,53,44,53,51,28,53,48,47,23,37,47,36,31,24,32,79,41,43,34,36,71,40,43,73,90,52,85,52,60,47,44,49,74,63,54,35,39,79,78,48,78,39,70,42,46,68,48,69,71,40,92,91,53,70,50,74,63,64,87,52,37,70,41,46,30,38,35,32,34,56,119

Secondary structure (DSSP, 8-state):
------EEEE--HHHHHHHHHHH-SS-PPPS--SEEEEEE-TT--EEEEEEEES-SSGGG-SSSEEEEEEEEESS-TTHHHHHHHHHHHHHHHTT--EEEEEEETT---HHHHHTT-EEEEEE------EETTEE----S-TT--EEEEE--/------EEEE--HHHHHHHHHHH-SS-PPPS--SEEEEEE-TT--EEEEEEEES-SSGGG-SSSEEEEEEEEESS-TTHHHHHHHHHHHHHHHTT--EEEEEEETT---HHHHHTT-EEEEEE------EETTEE----S-TT--EEEEE--

InterPro domains:
  IPR053780 Gp66-like [NF045478] (8-150)

Sequence (304 aa):
MSDTPLHLVPVRSREAKDFVRTWHRHHPPPAGQIFAVGAADETGTLRSVAIVGRPVTRHLDDGATLEVTRTASDGTRNANSLLYGAAWRAAKALGYRRRVTYTQDGESGASLRGAGWLIIASRPPRAGWHTPSRPRAGHGNDHVTRLLWQAPMSDTPLHLVPVRSREAKDFVRTWHRHHPPPAGQIFAVGAADETGTLRSVAIVGRPVTRHLDDGATLEVTRTASDGTRNANSLLYGAAWRAAKALGYRRRVTYTQDGESGASLRGAGWLIIASRPPRAGWHTPSRPRAGHGNDHVTRLLWQAP